Protein AF-A0A915JVM8-F1 (afdb_monomer)

Structure (mmCIF, N/CA/C/O backbone):
data_AF-A0A915JVM8-F1
#
_entry.id   AF-A0A915JVM8-F1
#
loop_
_atom_site.group_PDB
_atom_site.id
_atom_site.type_symbol
_atom_site.label_atom_id
_atom_site.label_alt_id
_atom_site.label_comp_id
_atom_site.label_asym_id
_atom_site.label_entity_id
_atom_site.label_seq_id
_atom_site.pdbx_PDB_ins_code
_atom_site.Cartn_x
_atom_site.Cartn_y
_atom_site.Cartn_z
_atom_site.occupancy
_atom_site.B_iso_or_equiv
_atom_site.auth_seq_id
_atom_site.auth_comp_id
_atom_site.auth_asym_id
_atom_site.auth_atom_id
_atom_site.pdbx_PDB_model_num
ATOM 1 N N . MET A 1 1 ? -10.544 4.180 16.795 1.00 58.94 1 MET A N 1
ATOM 2 C CA . MET A 1 1 ? -9.815 2.936 17.140 1.00 58.94 1 MET A CA 1
ATOM 3 C C . MET A 1 1 ? -9.564 2.925 18.653 1.00 58.94 1 MET A C 1
ATOM 5 O O . MET A 1 1 ? -9.956 3.892 19.289 1.00 58.94 1 MET A O 1
ATOM 9 N N . GLY A 1 2 ? -9.103 1.837 19.279 1.00 54.91 2 GLY A N 1
ATOM 10 C CA . GLY A 1 2 ? -8.952 1.776 20.751 1.00 54.91 2 GLY A CA 1
ATOM 11 C C . GLY A 1 2 ? -7.877 2.723 21.304 1.00 54.91 2 GLY A C 1
ATOM 12 O O . GLY A 1 2 ? -6.989 3.121 20.563 1.00 54.91 2 GLY A O 1
ATOM 13 N N . ASP A 1 3 ? -7.913 3.017 22.607 1.00 58.31 3 ASP A N 1
ATOM 14 C CA . ASP A 1 3 ? -7.033 3.998 23.284 1.00 58.31 3 ASP A CA 1
ATOM 15 C C . ASP A 1 3 ? -5.572 3.502 23.447 1.00 58.31 3 ASP A C 1
ATOM 17 O O . ASP A 1 3 ? -4.795 4.058 24.216 1.00 58.31 3 ASP A O 1
ATOM 21 N N . LYS A 1 4 ? -5.208 2.404 22.771 1.00 70.00 4 LYS A N 1
ATOM 22 C CA . LYS A 1 4 ? -3.929 1.686 22.912 1.00 70.00 4 LYS A CA 1
ATOM 23 C C . LYS A 1 4 ? -3.222 1.406 21.585 1.00 70.00 4 LYS A C 1
ATOM 25 O O . LYS A 1 4 ? -2.227 0.687 21.594 1.00 70.00 4 LYS A O 1
ATOM 30 N N . ILE A 1 5 ? -3.736 1.922 20.465 1.00 81.75 5 ILE A N 1
ATOM 31 C CA . ILE A 1 5 ? -2.989 1.870 19.204 1.00 81.75 5 ILE A CA 1
ATOM 32 C C . ILE A 1 5 ? -1.935 2.968 19.250 1.00 81.75 5 ILE A C 1
ATOM 34 O O . ILE A 1 5 ? -2.264 4.133 19.466 1.00 81.75 5 ILE A O 1
ATOM 38 N N . GLN A 1 6 ? -0.683 2.579 19.062 1.00 87.06 6 GLN A N 1
ATOM 39 C CA . GLN A 1 6 ? 0.420 3.504 18.854 1.00 87.06 6 GLN A CA 1
ATOM 40 C C . GLN A 1 6 ? 0.665 3.623 17.356 1.00 87.06 6 GLN A C 1
ATOM 42 O O . GLN A 1 6 ? 0.585 2.629 16.634 1.00 87.06 6 GLN A O 1
ATOM 47 N N . THR A 1 7 ? 0.949 4.835 16.895 1.00 89.25 7 THR A N 1
ATOM 48 C CA . THR A 1 7 ? 1.313 5.094 15.503 1.00 89.25 7 THR A CA 1
ATOM 49 C C . THR A 1 7 ? 2.683 5.737 15.442 1.00 89.25 7 THR A C 1
ATOM 51 O O . THR A 1 7 ? 2.966 6.664 16.201 1.00 89.25 7 THR A O 1
ATOM 54 N N . VAL A 1 8 ? 3.512 5.273 14.518 1.00 91.00 8 VAL A N 1
ATOM 55 C CA . VAL A 1 8 ? 4.805 5.876 14.191 1.00 91.00 8 VAL A CA 1
ATOM 56 C C . VAL A 1 8 ? 4.870 6.147 12.687 1.00 91.00 8 VAL A C 1
ATOM 58 O O . VAL A 1 8 ? 4.161 5.476 11.929 1.00 91.00 8 VAL A O 1
ATOM 61 N N . PRO A 1 9 ? 5.687 7.111 12.226 1.00 90.62 9 PRO A N 1
ATOM 62 C CA . PRO A 1 9 ? 5.915 7.307 10.799 1.00 90.62 9 PRO A CA 1
ATOM 63 C C . PRO A 1 9 ? 6.312 5.997 10.112 1.00 90.62 9 PRO A C 1
ATOM 65 O O . PRO A 1 9 ? 6.982 5.152 10.712 1.00 90.62 9 PRO A O 1
ATOM 68 N N . TYR A 1 10 ? 5.880 5.815 8.866 1.00 89.50 10 TYR A N 1
ATOM 69 C CA . TYR A 1 10 ? 6.306 4.663 8.080 1.00 89.50 10 TYR A CA 1
ATOM 70 C C . TYR A 1 10 ? 7.817 4.722 7.809 1.00 89.50 10 TYR A C 1
ATOM 72 O O . TYR A 1 10 ? 8.346 5.771 7.446 1.00 89.50 10 TYR A O 1
ATOM 80 N N . ASP A 1 11 ? 8.498 3.590 7.983 1.00 87.88 11 ASP A N 1
ATOM 81 C CA . ASP A 1 11 ? 9.942 3.466 7.783 1.00 87.88 11 ASP A CA 1
ATOM 82 C C . ASP A 1 11 ? 10.270 3.251 6.298 1.00 87.88 11 ASP A C 1
ATOM 84 O O . ASP A 1 11 ? 9.987 2.197 5.727 1.00 87.88 11 ASP A O 1
ATOM 88 N N . ASN A 1 12 ? 10.891 4.253 5.677 1.00 88.81 12 ASN A N 1
ATOM 89 C CA . ASN A 1 12 ? 11.324 4.228 4.282 1.00 88.81 12 ASN A CA 1
ATOM 90 C C . ASN A 1 12 ? 12.779 3.747 4.099 1.00 88.81 12 ASN A C 1
ATOM 92 O O . ASN A 1 12 ? 13.290 3.795 2.981 1.00 88.81 12 ASN A O 1
ATOM 96 N N . THR A 1 13 ? 13.456 3.254 5.144 1.00 87.75 13 THR A N 1
ATOM 97 C CA . THR A 1 13 ? 14.881 2.870 5.088 1.00 87.75 13 THR A CA 1
ATOM 98 C C . THR A 1 13 ? 15.171 1.847 3.989 1.00 87.75 13 THR A C 1
ATOM 100 O O . THR A 1 13 ? 16.186 1.948 3.304 1.00 87.75 13 THR A O 1
ATOM 103 N N . ALA A 1 14 ? 14.278 0.874 3.776 1.00 86.69 14 ALA A N 1
ATOM 104 C CA . ALA A 1 14 ? 14.436 -0.118 2.710 1.00 86.69 14 ALA A CA 1
ATOM 105 C C . ALA A 1 14 ? 14.268 0.475 1.304 1.00 86.69 14 ALA A C 1
ATOM 107 O O . ALA A 1 14 ? 14.893 -0.002 0.360 1.00 86.69 14 ALA A O 1
ATOM 108 N N . PHE A 1 15 ? 13.444 1.514 1.145 1.00 89.81 15 PHE A N 1
ATOM 109 C CA . PHE 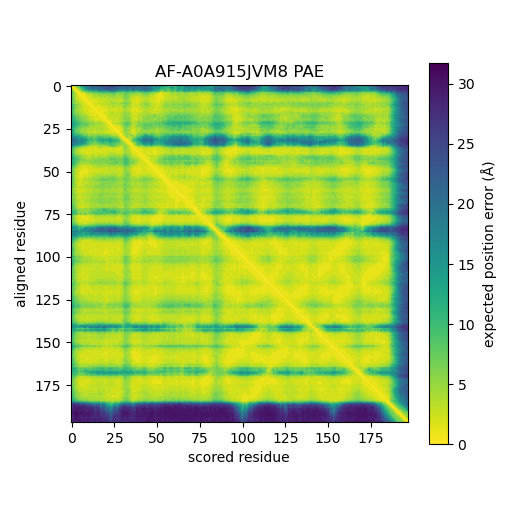A 1 15 ? 13.361 2.250 -0.114 1.00 89.81 15 PHE A CA 1
ATOM 110 C C . PHE A 1 15 ? 14.666 3.009 -0.378 1.00 89.81 15 PHE A C 1
ATOM 112 O O . PHE A 1 15 ? 15.217 2.938 -1.480 1.00 89.81 15 PHE A O 1
ATOM 119 N N . ASP A 1 16 ? 15.176 3.701 0.641 1.00 88.62 16 ASP A N 1
ATOM 120 C CA . ASP A 1 16 ? 16.365 4.544 0.533 1.00 88.62 16 ASP A CA 1
ATOM 121 C C . ASP A 1 16 ? 17.635 3.713 0.299 1.00 88.62 16 ASP A C 1
ATOM 123 O O . ASP A 1 16 ? 18.435 4.045 -0.576 1.00 88.62 16 ASP A O 1
ATOM 127 N N . SER A 1 17 ? 17.796 2.586 1.002 1.00 86.75 17 SER A N 1
ATOM 128 C CA . SER A 1 17 ? 18.952 1.689 0.845 1.00 86.75 17 SER A CA 1
ATOM 129 C C . SER A 1 17 ? 19.046 1.073 -0.554 1.00 86.75 17 SER A C 1
ATOM 131 O O . SER A 1 17 ? 20.141 0.825 -1.059 1.00 86.75 17 SER A O 1
ATOM 133 N N . ASN A 1 18 ? 17.900 0.887 -1.206 1.00 84.56 18 ASN A N 1
ATOM 134 C CA . ASN A 1 18 ? 17.786 0.400 -2.574 1.00 84.56 18 ASN A CA 1
ATOM 135 C C . ASN A 1 18 ? 17.852 1.520 -3.628 1.00 84.56 18 ASN A C 1
ATOM 137 O O . ASN A 1 18 ? 17.638 1.273 -4.817 1.00 84.56 18 ASN A O 1
ATOM 141 N N . ASN A 1 19 ? 18.114 2.769 -3.223 1.00 87.56 19 ASN A N 1
ATOM 142 C CA . ASN A 1 19 ? 18.065 3.950 -4.092 1.00 87.56 19 ASN A CA 1
ATOM 143 C C . ASN A 1 19 ? 16.743 4.049 -4.885 1.00 87.56 19 ASN A C 1
ATOM 145 O O . ASN A 1 19 ? 16.721 4.478 -6.043 1.00 87.56 19 ASN A O 1
ATOM 149 N N . GLY A 1 20 ? 15.638 3.598 -4.281 1.00 89.12 20 GLY A N 1
ATOM 150 C CA . GLY A 1 20 ? 14.308 3.591 -4.883 1.00 89.12 20 GLY A CA 1
ATOM 151 C C . GLY A 1 20 ? 14.112 2.618 -6.049 1.00 89.12 20 GLY A C 1
ATOM 152 O O . GLY A 1 20 ? 13.219 2.848 -6.868 1.00 89.12 20 GLY A O 1
ATOM 153 N N . GLN A 1 21 ? 14.918 1.558 -6.170 1.00 90.44 21 GLN A N 1
ATOM 154 C CA . GLN A 1 21 ? 14.818 0.560 -7.245 1.00 90.44 21 GLN A CA 1
ATOM 155 C C . GLN A 1 21 ? 14.693 -0.855 -6.682 1.00 90.44 21 GLN A C 1
ATOM 157 O O . GLN A 1 21 ? 15.417 -1.215 -5.767 1.00 90.44 21 GLN A O 1
ATOM 162 N N . THR A 1 22 ? 13.795 -1.675 -7.231 1.00 87.31 22 THR A N 1
ATOM 163 C CA . THR A 1 22 ? 13.759 -3.098 -6.860 1.00 87.31 22 THR A CA 1
ATOM 164 C C . THR A 1 22 ? 14.831 -3.864 -7.635 1.00 87.31 22 THR A C 1
ATOM 166 O O . THR A 1 22 ? 15.016 -3.668 -8.838 1.00 87.31 22 THR A O 1
ATOM 169 N N . THR A 1 23 ? 15.547 -4.733 -6.928 1.00 80.12 23 THR A N 1
ATOM 170 C CA . THR A 1 23 ? 16.492 -5.711 -7.480 1.00 80.12 23 THR A CA 1
ATOM 171 C C . THR A 1 23 ? 15.839 -7.080 -7.663 1.00 80.12 23 THR A C 1
ATOM 173 O O . THR A 1 23 ? 16.247 -7.851 -8.533 1.00 80.12 23 THR A O 1
ATOM 176 N N . SER A 1 24 ? 14.799 -7.370 -6.875 1.00 82.81 24 SER A N 1
ATOM 177 C CA . SER A 1 24 ? 14.020 -8.603 -6.933 1.00 82.81 24 SER A CA 1
ATOM 178 C C . SER A 1 24 ? 12.577 -8.397 -6.438 1.00 82.81 24 SER A C 1
ATOM 180 O O . SER A 1 24 ? 12.332 -7.503 -5.623 1.00 82.81 24 SER A O 1
ATOM 182 N N . PRO A 1 25 ? 11.601 -9.227 -6.859 1.00 81.38 25 PRO A N 1
ATOM 183 C CA . PRO A 1 25 ? 10.225 -9.160 -6.350 1.00 81.38 25 PRO A CA 1
ATOM 184 C C . PRO A 1 25 ? 10.108 -9.233 -4.819 1.00 81.38 25 PRO A C 1
ATOM 186 O O . PRO A 1 25 ? 9.191 -8.658 -4.236 1.00 81.38 25 PRO A O 1
ATOM 189 N N . GLN A 1 26 ? 11.055 -9.898 -4.155 1.00 83.31 26 GLN A N 1
ATOM 190 C CA . GLN A 1 26 ? 11.099 -10.021 -2.700 1.00 83.31 26 GLN A CA 1
ATOM 191 C C . GLN A 1 26 ? 11.242 -8.658 -2.009 1.00 83.31 26 GLN A C 1
ATOM 193 O O . GLN A 1 26 ? 10.686 -8.477 -0.928 1.00 83.31 26 GLN A O 1
ATOM 198 N N . ASP A 1 27 ? 11.880 -7.680 -2.659 1.00 84.56 27 ASP A N 1
ATOM 199 C CA . ASP A 1 27 ? 12.039 -6.323 -2.124 1.00 84.56 27 ASP A CA 1
ATOM 200 C C . ASP A 1 27 ? 10.685 -5.625 -1.919 1.00 84.56 27 ASP A C 1
ATOM 202 O O . ASP A 1 27 ? 10.572 -4.714 -1.102 1.00 84.56 27 ASP A O 1
ATOM 206 N N . LEU A 1 28 ? 9.645 -6.034 -2.654 1.00 86.56 28 LEU A N 1
ATOM 207 C CA . LEU A 1 28 ? 8.313 -5.429 -2.589 1.00 86.56 28 LEU A CA 1
ATOM 208 C C . LEU A 1 28 ? 7.362 -6.147 -1.623 1.00 86.56 28 LEU A C 1
ATOM 210 O O . LEU A 1 28 ? 6.228 -5.703 -1.452 1.00 86.56 28 LEU A O 1
ATOM 214 N N . SER A 1 29 ? 7.800 -7.242 -0.999 1.00 83.75 29 SER A N 1
ATOM 215 C CA . SER A 1 29 ? 6.973 -8.045 -0.098 1.00 83.75 29 SER A CA 1
ATOM 216 C C . SER A 1 29 ? 7.149 -7.601 1.352 1.00 83.75 29 SER A C 1
ATOM 218 O O . SER A 1 29 ? 8.154 -7.898 1.993 1.00 83.75 29 SER A O 1
ATOM 220 N N . CYS A 1 30 ? 6.158 -6.887 1.878 1.00 75.06 30 CYS A N 1
ATOM 221 C CA . CYS A 1 30 ? 6.114 -6.428 3.258 1.00 75.06 30 CYS A CA 1
ATOM 222 C C . CYS A 1 30 ? 5.612 -7.553 4.161 1.00 75.06 30 CYS A C 1
ATOM 224 O O . CYS A 1 30 ? 4.450 -7.949 4.092 1.00 75.06 30 CYS A O 1
ATOM 226 N N . SER A 1 31 ? 6.470 -8.043 5.051 1.00 67.06 31 SER A N 1
ATOM 227 C CA . SER A 1 31 ? 6.049 -8.912 6.149 1.00 67.06 31 SER A CA 1
ATOM 228 C C . SER A 1 31 ? 6.205 -8.195 7.487 1.00 67.06 31 SER A C 1
ATOM 230 O O . SER A 1 31 ? 6.827 -7.135 7.595 1.00 67.06 31 SER A O 1
ATOM 232 N N . SER A 1 32 ? 5.658 -8.781 8.551 1.00 58.16 32 SER A N 1
ATOM 233 C CA . SER A 1 32 ? 5.803 -8.258 9.913 1.00 58.16 32 SER A CA 1
ATOM 234 C C . SER A 1 32 ? 7.267 -8.092 10.361 1.00 58.16 32 SER A C 1
ATOM 236 O O . SER A 1 32 ? 7.521 -7.307 11.275 1.00 58.16 32 SER A O 1
ATOM 238 N N . SER A 1 33 ? 8.218 -8.770 9.704 1.00 55.34 33 SER A N 1
ATOM 239 C CA . SER A 1 33 ? 9.630 -8.852 10.091 1.00 55.34 33 SER A CA 1
ATOM 240 C C . SER A 1 33 ? 10.625 -8.168 9.144 1.00 55.34 33 SER A C 1
ATOM 242 O O . SER A 1 33 ? 11.814 -8.176 9.454 1.00 55.34 33 SER A O 1
ATOM 244 N N . SER A 1 34 ? 10.206 -7.606 8.003 1.00 58.97 34 SER A N 1
ATOM 245 C CA . SER A 1 34 ? 11.133 -6.994 7.035 1.00 58.97 34 SER A CA 1
ATOM 246 C C . SER A 1 34 ? 10.594 -5.670 6.479 1.00 58.97 34 SER A C 1
ATOM 248 O O . SER A 1 34 ? 9.464 -5.652 5.982 1.00 58.97 34 SER A O 1
ATOM 250 N N . PRO A 1 35 ? 11.360 -4.561 6.559 1.00 65.56 35 PRO A N 1
ATOM 251 C CA . PRO A 1 35 ? 11.002 -3.330 5.872 1.00 65.56 35 PRO A CA 1
ATOM 252 C C . PRO A 1 35 ? 11.092 -3.577 4.363 1.00 65.56 35 PRO A C 1
ATOM 254 O O . PRO A 1 35 ? 12.134 -3.954 3.834 1.00 65.56 35 PRO A O 1
ATOM 257 N N . CYS A 1 36 ? 9.971 -3.399 3.681 1.00 83.44 36 CYS A N 1
ATOM 258 C CA . CYS A 1 36 ? 9.857 -3.552 2.239 1.00 83.44 36 CYS A CA 1
ATOM 259 C C . CYS A 1 36 ? 10.117 -2.215 1.537 1.00 83.44 36 CYS A C 1
ATOM 261 O O . CYS A 1 36 ? 9.965 -1.135 2.110 1.00 83.44 36 CYS A O 1
ATOM 263 N N . CYS A 1 37 ? 10.498 -2.296 0.269 1.00 91.94 37 CYS A N 1
ATOM 264 C CA . CYS A 1 37 ? 10.914 -1.185 -0.574 1.00 91.94 37 CYS A CA 1
ATOM 265 C C . CYS A 1 37 ? 9.698 -0.352 -1.013 1.00 91.94 37 CYS A C 1
ATOM 267 O O . CYS A 1 37 ? 9.255 -0.419 -2.158 1.00 91.94 37 CYS A O 1
ATOM 269 N N . TRP A 1 38 ? 9.129 0.398 -0.071 1.00 93.75 38 TRP A N 1
ATOM 270 C CA . TRP A 1 38 ? 7.989 1.296 -0.245 1.00 93.75 38 TRP A CA 1
ATOM 271 C C . TRP A 1 38 ? 8.242 2.606 0.507 1.00 93.75 38 TRP A C 1
ATOM 273 O O . TRP A 1 38 ? 9.090 2.663 1.397 1.00 93.75 38 TRP A O 1
ATOM 283 N N . LYS A 1 39 ? 7.514 3.666 0.165 1.00 94.31 39 LYS A N 1
ATOM 284 C CA . LYS A 1 39 ? 7.546 4.955 0.865 1.00 94.31 39 LYS A CA 1
ATOM 285 C C . LYS A 1 39 ? 6.223 5.697 0.717 1.00 94.31 39 LYS A C 1
ATOM 287 O O . LYS A 1 39 ? 5.500 5.469 -0.248 1.00 94.31 39 LYS A O 1
ATOM 292 N N . ASN A 1 40 ? 5.955 6.648 1.607 1.00 94.44 40 ASN A N 1
ATOM 293 C CA . ASN A 1 40 ? 4.908 7.639 1.360 1.00 94.44 40 ASN A CA 1
ATOM 294 C C . ASN A 1 40 ? 5.288 8.523 0.167 1.00 94.44 40 ASN A C 1
ATOM 296 O O . ASN A 1 40 ? 6.405 9.060 0.104 1.00 94.44 40 ASN A O 1
ATOM 300 N N . ALA A 1 41 ? 4.364 8.680 -0.779 1.00 92.44 41 ALA A N 1
ATOM 301 C CA . ALA A 1 41 ? 4.485 9.704 -1.801 1.00 92.44 41 ALA A CA 1
ATOM 302 C C . ALA A 1 41 ? 4.418 11.087 -1.137 1.00 92.44 41 ALA A C 1
ATOM 304 O O . ALA A 1 41 ? 3.721 11.291 -0.149 1.00 92.44 41 ALA A O 1
ATOM 305 N N . GLN A 1 42 ? 5.181 12.042 -1.660 1.00 87.62 42 GLN A N 1
ATOM 306 C CA . GLN A 1 42 ? 5.236 13.393 -1.102 1.00 87.62 42 GLN A CA 1
ATOM 307 C C . GLN A 1 42 ? 4.182 14.295 -1.762 1.00 87.62 42 GLN A C 1
ATOM 309 O O . GLN A 1 42 ? 3.749 14.008 -2.885 1.00 87.62 42 GLN A O 1
ATOM 314 N N . PRO A 1 43 ? 3.789 15.411 -1.123 1.00 84.12 43 PRO A N 1
ATOM 315 C CA . PRO A 1 43 ? 2.950 16.415 -1.766 1.00 84.12 43 PRO A CA 1
ATOM 316 C C . PRO A 1 43 ? 3.512 16.840 -3.139 1.00 84.12 43 PRO A C 1
ATOM 318 O O . PRO A 1 43 ? 4.731 16.962 -3.289 1.00 84.12 43 PRO A O 1
ATOM 321 N N . PRO A 1 44 ? 2.657 17.074 -4.154 1.00 83.81 44 PRO A N 1
ATOM 322 C CA . PRO A 1 44 ? 1.191 17.121 -4.093 1.00 83.81 44 PRO A CA 1
ATOM 323 C C . PRO A 1 44 ? 0.497 15.758 -4.307 1.00 83.81 44 PRO A C 1
ATOM 325 O O . PRO A 1 44 ? -0.724 15.712 -4.440 1.00 83.81 44 PRO A O 1
ATOM 328 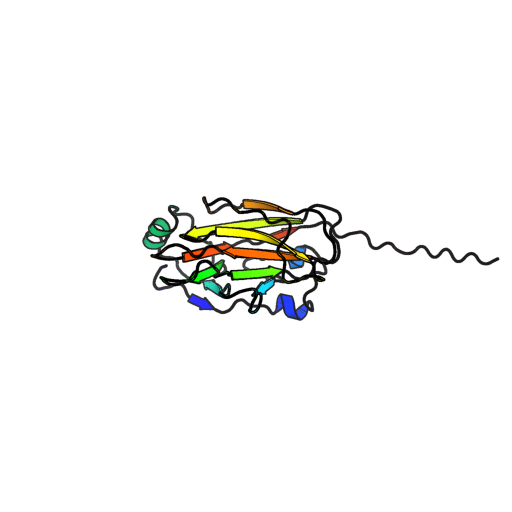N N . TYR A 1 45 ? 1.242 14.651 -4.391 1.00 83.56 45 TYR A N 1
ATOM 329 C CA . TYR A 1 45 ? 0.680 13.328 -4.702 1.00 83.56 45 TYR A CA 1
ATOM 330 C C . TYR A 1 45 ? -0.002 12.665 -3.510 1.00 83.56 45 TYR A C 1
ATOM 332 O O . TYR A 1 45 ? -0.904 11.864 -3.698 1.00 83.56 45 TYR A O 1
ATOM 340 N N . SER A 1 46 ? 0.387 13.036 -2.297 1.00 88.06 46 SER A N 1
ATOM 341 C CA . SER A 1 46 ? -0.252 12.593 -1.065 1.00 88.06 46 SER A CA 1
ATOM 342 C C . SER A 1 46 ? -0.505 13.802 -0.178 1.00 88.06 46 SER A C 1
ATOM 344 O O . SER A 1 46 ? 0.354 14.680 -0.071 1.00 88.06 46 SER A O 1
ATOM 346 N N . THR A 1 47 ? -1.679 13.861 0.444 1.00 89.00 47 THR A N 1
ATOM 347 C CA . THR A 1 47 ? -1.997 14.845 1.495 1.00 89.00 47 THR A CA 1
ATOM 348 C C . THR A 1 47 ? -2.054 14.201 2.876 1.00 89.00 47 THR A C 1
ATOM 350 O O . THR A 1 47 ? -2.047 14.902 3.886 1.00 89.00 47 THR A O 1
ATOM 353 N N . VAL A 1 48 ? -2.085 12.868 2.914 1.00 91.06 48 VAL A N 1
ATOM 354 C CA . VAL A 1 48 ? -2.137 12.039 4.114 1.00 91.06 48 VAL A CA 1
ATOM 355 C C . VAL A 1 48 ? -1.017 11.012 4.024 1.00 91.06 48 VAL A C 1
ATOM 357 O O . VAL A 1 48 ? -0.823 10.397 2.978 1.00 91.06 48 VAL A O 1
ATOM 360 N N . ASP A 1 49 ? -0.289 10.802 5.111 1.00 93.06 49 ASP A N 1
ATOM 361 C CA . ASP A 1 49 ? 0.724 9.752 5.165 1.00 93.06 49 ASP A CA 1
ATOM 362 C C . ASP A 1 49 ? 0.118 8.438 5.660 1.00 93.06 49 ASP A C 1
ATOM 364 O O . ASP A 1 49 ? -0.692 8.407 6.591 1.00 93.06 49 ASP A O 1
ATOM 368 N N . TRP A 1 50 ? 0.583 7.330 5.089 1.00 94.81 50 TRP A N 1
ATOM 369 C CA . TRP A 1 50 ? 0.490 6.034 5.737 1.00 94.81 50 TRP A CA 1
ATOM 370 C C . TRP A 1 50 ? 1.433 6.010 6.939 1.00 94.81 50 TRP A C 1
ATOM 372 O O . TRP A 1 50 ? 2.632 6.279 6.822 1.00 94.81 50 TRP A O 1
ATOM 382 N N . VAL A 1 51 ? 0.899 5.653 8.102 1.00 93.06 51 VAL A N 1
ATOM 383 C CA . VAL A 1 51 ? 1.659 5.476 9.344 1.00 93.06 51 VAL A CA 1
ATOM 384 C C . VAL A 1 51 ? 1.609 4.024 9.788 1.00 93.06 51 VAL A C 1
ATOM 386 O O . VAL A 1 51 ? 0.631 3.319 9.542 1.00 93.06 51 VAL A O 1
ATOM 389 N N . ARG A 1 52 ? 2.650 3.558 10.474 1.00 91.81 52 ARG A N 1
ATOM 390 C CA . ARG A 1 52 ? 2.670 2.212 11.044 1.00 91.81 52 ARG A CA 1
ATOM 391 C C . ARG A 1 52 ? 1.942 2.205 12.383 1.00 91.81 52 ARG A C 1
ATOM 393 O O . ARG A 1 52 ? 2.332 2.917 13.303 1.00 91.81 52 ARG A O 1
ATOM 400 N N . GLY A 1 53 ? 0.916 1.371 12.490 1.00 90.62 53 GLY A N 1
ATOM 401 C CA . GLY A 1 53 ? 0.191 1.054 13.712 1.00 90.62 53 GLY A CA 1
ATOM 402 C C . GLY A 1 53 ? 0.731 -0.188 14.423 1.00 90.62 53 GLY A C 1
ATOM 403 O O . GLY A 1 53 ? 1.143 -1.162 13.786 1.00 90.62 53 GLY A O 1
ATOM 404 N N . SER A 1 54 ? 0.689 -0.162 15.754 1.00 89.12 54 SER A N 1
ATOM 405 C CA . SER A 1 54 ? 0.991 -1.296 16.633 1.00 89.12 54 SER A CA 1
ATOM 406 C C . SER A 1 54 ? 0.138 -1.270 17.906 1.00 89.12 54 SER A C 1
ATOM 408 O O . SER A 1 54 ? -0.492 -0.259 18.241 1.00 89.12 54 SER A O 1
ATOM 410 N N . GLY A 1 55 ? 0.111 -2.386 18.637 1.00 86.62 55 GLY A N 1
ATOM 411 C CA . GLY A 1 55 ? -0.564 -2.492 19.923 1.00 86.62 55 GLY A CA 1
ATOM 412 C C . GLY A 1 55 ? -1.989 -3.042 19.855 1.00 86.62 55 GLY A C 1
ATOM 413 O O . GLY A 1 55 ? -2.515 -3.462 18.825 1.00 86.62 55 GLY A O 1
ATOM 414 N N . LYS A 1 56 ? -2.641 -3.078 21.022 1.00 86.56 56 LYS A N 1
ATOM 415 C CA . LYS A 1 56 ? -3.907 -3.799 21.196 1.00 86.56 56 LYS A CA 1
ATOM 416 C C . LYS A 1 56 ? -5.093 -3.020 20.628 1.00 86.56 56 LYS A C 1
ATOM 418 O O . LYS A 1 56 ? -5.475 -1.971 21.149 1.00 86.56 56 LYS A O 1
ATOM 423 N N . ILE A 1 57 ? -5.760 -3.614 19.644 1.00 89.62 57 ILE A N 1
ATOM 424 C CA . ILE A 1 57 ? -6.981 -3.075 19.046 1.00 89.62 57 ILE A CA 1
ATOM 425 C C . ILE A 1 57 ? -8.201 -3.434 19.910 1.00 89.62 57 ILE A C 1
ATOM 427 O O . ILE 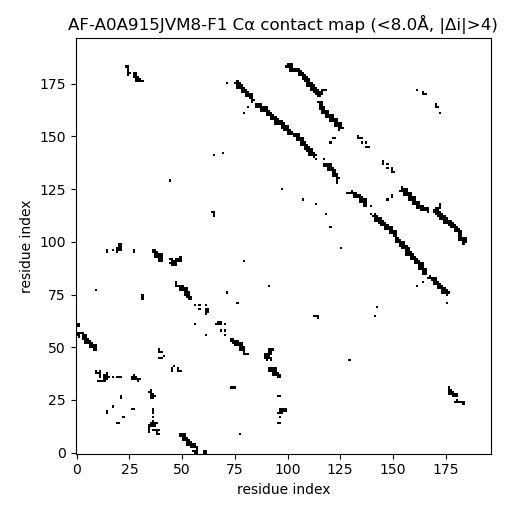A 1 57 ? -8.467 -4.598 20.209 1.00 89.62 57 ILE A O 1
ATOM 431 N N . ASP A 1 58 ? -8.999 -2.432 20.288 1.00 91.75 58 ASP A N 1
ATOM 432 C CA . ASP A 1 58 ? -10.296 -2.651 20.942 1.00 91.75 58 ASP A CA 1
ATOM 433 C C . ASP A 1 58 ? -11.275 -3.342 19.977 1.00 91.75 58 ASP A C 1
ATOM 435 O O . ASP A 1 58 ? -11.744 -2.734 19.012 1.00 91.75 58 ASP A O 1
ATOM 439 N N . ALA A 1 59 ? -11.608 -4.606 20.256 1.00 91.00 59 ALA A N 1
ATOM 440 C CA . ALA A 1 59 ? -12.467 -5.433 19.409 1.00 91.00 59 ALA A CA 1
ATOM 441 C C . ALA A 1 59 ? -13.888 -4.883 19.229 1.00 91.00 59 ALA A C 1
ATOM 443 O O . ALA A 1 59 ? -14.458 -4.993 18.142 1.00 91.00 59 ALA A O 1
ATOM 444 N N . LYS A 1 60 ? -14.467 -4.249 20.258 1.00 92.56 60 LYS A N 1
ATOM 445 C CA . LYS A 1 60 ? -15.823 -3.687 20.173 1.00 92.56 60 LYS A CA 1
ATOM 446 C C . LYS A 1 60 ? -15.832 -2.454 19.274 1.00 92.56 60 LYS A C 1
ATOM 448 O O . LYS A 1 60 ? -16.681 -2.352 18.388 1.00 92.56 60 LYS A O 1
ATOM 453 N N . LYS A 1 61 ? -14.877 -1.535 19.469 1.00 90.44 61 LYS A N 1
ATOM 454 C CA . LYS A 1 61 ? -14.723 -0.345 18.615 1.00 90.44 61 LYS A CA 1
ATOM 455 C C . LYS A 1 61 ? -14.370 -0.744 17.176 1.00 90.44 61 LYS A C 1
ATOM 457 O O . LYS A 1 61 ? -14.877 -0.125 16.245 1.00 90.44 61 LYS A O 1
ATOM 462 N N . PHE A 1 62 ? -13.545 -1.777 16.993 1.00 91.62 62 PHE A N 1
ATOM 463 C CA . PHE A 1 62 ? -13.153 -2.274 15.675 1.00 91.62 62 PHE A CA 1
ATOM 464 C C . PHE A 1 62 ? -14.340 -2.848 14.899 1.00 91.62 62 PHE A C 1
ATOM 466 O O . PHE A 1 62 ? -14.647 -2.351 13.818 1.00 91.62 62 PHE A O 1
ATOM 473 N N . LYS A 1 63 ? -15.089 -3.788 15.496 1.00 92.69 63 LYS A N 1
ATOM 474 C CA . LYS A 1 63 ? -16.294 -4.364 14.879 1.00 92.69 63 LYS A CA 1
ATOM 475 C C . LYS A 1 63 ? -17.333 -3.302 14.537 1.00 92.69 63 LYS A C 1
ATOM 477 O O . LYS A 1 63 ? -17.943 -3.356 13.476 1.00 92.69 63 LYS A O 1
ATOM 482 N N . LYS A 1 64 ? -17.517 -2.305 15.408 1.00 90.62 64 LYS A N 1
ATOM 483 C CA . LYS A 1 64 ? -18.425 -1.179 15.141 1.00 90.62 64 LYS A CA 1
ATOM 484 C C . LYS A 1 64 ? -17.997 -0.353 13.920 1.00 90.62 64 LYS A C 1
ATOM 486 O O . LYS A 1 64 ? -18.854 0.210 13.248 1.00 90.62 64 LYS A O 1
ATOM 491 N N . ASN A 1 65 ? -16.696 -0.228 13.667 1.00 88.00 65 ASN A N 1
ATOM 492 C CA . ASN A 1 65 ? -16.185 0.576 12.562 1.00 88.00 65 ASN A CA 1
ATOM 493 C C . ASN A 1 65 ? -16.146 -0.188 11.239 1.00 88.00 65 ASN A C 1
ATOM 495 O O . ASN A 1 65 ? -16.538 0.386 10.234 1.00 88.00 65 ASN A O 1
ATOM 499 N N . PHE A 1 66 ? -15.701 -1.442 11.252 1.00 91.19 66 PHE A N 1
ATOM 500 C CA . PHE A 1 66 ? -15.407 -2.200 10.031 1.00 91.19 66 PHE A CA 1
ATOM 501 C C . PHE A 1 66 ? -16.373 -3.363 9.781 1.00 91.19 66 PHE A C 1
ATOM 503 O O . PHE A 1 66 ? -16.193 -4.122 8.840 1.00 91.19 66 PHE A O 1
ATOM 510 N N . GLY A 1 67 ? -17.366 -3.572 10.650 1.00 91.56 67 GLY A N 1
ATOM 511 C CA . GLY A 1 67 ? -18.349 -4.653 10.514 1.00 91.56 67 GLY A CA 1
ATOM 512 C C . GLY A 1 67 ? -17.815 -6.062 10.808 1.00 91.56 67 GLY A C 1
ATOM 513 O O . GLY A 1 67 ? -18.611 -6.980 10.984 1.00 91.56 67 GLY A O 1
ATOM 514 N N . THR A 1 68 ? -16.498 -6.240 10.944 1.00 91.94 68 THR A N 1
ATOM 515 C CA . THR A 1 68 ? -15.837 -7.536 11.164 1.00 91.94 68 THR A CA 1
ATOM 516 C C . THR A 1 68 ? -15.141 -7.630 12.527 1.00 91.94 68 THR A C 1
ATOM 518 O O . THR A 1 68 ? -14.749 -6.627 13.126 1.00 91.94 68 THR A O 1
ATOM 521 N N . THR A 1 69 ? -15.004 -8.852 13.045 1.00 92.38 69 THR A N 1
ATOM 522 C CA . THR A 1 69 ? -14.176 -9.164 14.225 1.00 92.38 69 THR A CA 1
ATOM 523 C C . THR A 1 69 ? -12.755 -9.576 13.866 1.00 92.38 69 THR A C 1
ATOM 525 O O . THR A 1 69 ? -11.930 -9.687 14.767 1.00 92.38 69 THR A O 1
ATOM 528 N N . GLU A 1 70 ? -12.469 -9.824 12.588 1.00 93.25 70 GLU A N 1
ATOM 529 C CA . GLU A 1 70 ? -11.113 -10.102 12.125 1.00 93.25 70 GLU A CA 1
ATOM 530 C C . GLU A 1 70 ? -10.310 -8.802 12.132 1.00 93.25 70 GLU A C 1
ATOM 532 O O . GLU A 1 70 ? -10.606 -7.871 11.385 1.00 93.25 70 GLU A O 1
ATOM 537 N N . GLN A 1 71 ? -9.337 -8.723 13.035 1.00 92.25 71 GLN A N 1
ATOM 538 C CA . GLN A 1 71 ? -8.475 -7.562 13.235 1.00 92.25 71 GLN A CA 1
ATOM 539 C C . GLN A 1 71 ? -7.127 -7.774 12.535 1.00 92.25 71 GLN A C 1
ATOM 541 O O . GLN A 1 71 ? -6.721 -8.928 12.372 1.00 92.25 71 GLN A O 1
ATOM 546 N N . PRO A 1 72 ? -6.394 -6.692 12.210 1.00 91.44 72 PRO A N 1
ATOM 547 C CA . PRO A 1 72 ? -4.982 -6.790 11.875 1.00 91.44 72 PRO A CA 1
ATOM 548 C C . PRO A 1 72 ? -4.229 -7.595 12.938 1.00 91.44 72 PRO A C 1
ATOM 550 O O . PRO A 1 72 ? -4.430 -7.394 14.140 1.00 91.44 72 PRO A O 1
ATOM 553 N N . ALA A 1 73 ? -3.387 -8.524 12.496 1.00 86.12 73 ALA A N 1
ATOM 554 C CA . ALA A 1 73 ? -2.624 -9.400 13.373 1.00 86.12 73 ALA A CA 1
ATOM 555 C C . ALA A 1 73 ? -1.246 -8.801 13.695 1.00 86.12 73 ALA A C 1
ATOM 557 O O . ALA A 1 73 ? -0.593 -8.215 12.838 1.00 86.12 73 ALA A O 1
ATOM 558 N N . GLY A 1 74 ? -0.759 -8.989 14.923 1.00 82.56 74 GLY A N 1
ATOM 559 C CA . GLY A 1 74 ? 0.563 -8.503 15.335 1.00 82.56 74 GLY A CA 1
ATOM 560 C C . GLY A 1 74 ? 0.686 -6.973 15.416 1.00 82.56 74 GLY A C 1
ATOM 561 O O . GLY A 1 74 ? -0.305 -6.250 15.449 1.00 82.56 74 GLY A O 1
ATOM 562 N N . ASP A 1 75 ? 1.931 -6.492 15.458 1.00 77.69 75 ASP A N 1
ATOM 563 C CA . ASP A 1 75 ? 2.291 -5.089 15.731 1.00 77.69 75 ASP A CA 1
ATOM 564 C C . ASP A 1 75 ? 2.828 -4.353 14.485 1.00 77.69 75 ASP A C 1
ATOM 566 O O . ASP A 1 75 ? 3.775 -3.557 14.549 1.00 77.69 75 ASP A O 1
ATOM 570 N N . ASN A 1 76 ? 2.273 -4.675 13.31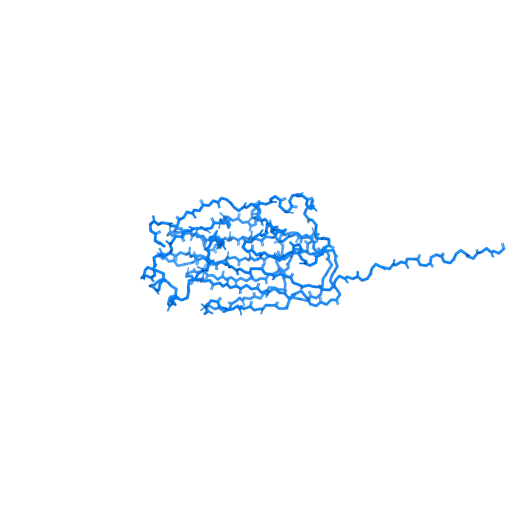3 1.00 83.12 76 ASN A N 1
ATOM 571 C CA . ASN A 1 76 ? 2.671 -4.051 12.054 1.00 83.12 76 ASN A CA 1
ATOM 572 C C . ASN A 1 76 ? 1.531 -4.019 11.031 1.00 83.12 76 ASN A C 1
ATOM 574 O O . ASN A 1 76 ? 1.351 -4.961 10.259 1.00 83.12 76 ASN A O 1
ATOM 578 N N . PHE A 1 77 ? 0.772 -2.931 11.018 1.00 91.06 77 PHE A N 1
ATOM 579 C CA . PHE A 1 77 ? -0.190 -2.622 9.960 1.00 91.06 77 PHE A CA 1
ATOM 580 C C . PHE A 1 77 ? -0.082 -1.147 9.594 1.00 91.06 77 PHE A C 1
ATOM 582 O O . PHE A 1 77 ? 0.335 -0.336 10.419 1.00 91.06 77 PHE A O 1
ATOM 589 N N . LEU A 1 78 ? -0.434 -0.786 8.366 1.00 93.44 78 LEU A N 1
ATOM 590 C CA . LEU A 1 78 ? -0.405 0.604 7.922 1.00 93.44 78 LEU A CA 1
ATOM 591 C C . LEU A 1 78 ? -1.786 1.218 8.067 1.00 93.44 78 LEU A C 1
ATOM 593 O O . LEU A 1 78 ? -2.784 0.567 7.775 1.00 93.44 78 LEU A O 1
ATOM 597 N N . ILE A 1 79 ? -1.838 2.465 8.516 1.00 94.50 79 ILE A N 1
ATOM 598 C CA . ILE A 1 79 ? -3.065 3.229 8.709 1.00 94.50 79 ILE A CA 1
ATOM 599 C C . ILE A 1 79 ? -2.940 4.522 7.915 1.00 94.50 79 ILE A C 1
ATOM 601 O O . ILE A 1 79 ? -1.951 5.234 8.058 1.00 94.50 79 ILE A O 1
ATOM 605 N N . ALA A 1 80 ? -3.967 4.850 7.144 1.00 94.50 80 ALA A N 1
ATOM 606 C CA . ALA A 1 80 ? -4.212 6.199 6.662 1.00 94.50 80 ALA A CA 1
ATOM 607 C C . ALA A 1 80 ? -5.565 6.648 7.213 1.00 94.50 80 ALA A C 1
ATOM 609 O O . ALA A 1 80 ? -6.571 5.948 7.073 1.00 94.50 80 ALA A O 1
ATOM 610 N N . SER A 1 81 ? -5.604 7.794 7.886 1.00 92.06 81 SER A N 1
ATOM 611 C CA . SER A 1 81 ? -6.833 8.290 8.503 1.00 92.06 81 SER A CA 1
ATOM 612 C C . SER A 1 81 ? -6.932 9.796 8.421 1.00 92.06 81 SER A C 1
ATOM 614 O O . SER A 1 81 ? -5.936 10.488 8.610 1.00 92.06 81 SER A O 1
ATOM 616 N N . MET A 1 82 ? -8.152 10.282 8.225 1.00 86.50 82 MET A N 1
ATOM 617 C CA . MET A 1 82 ? -8.474 11.700 8.285 1.00 86.50 82 MET A CA 1
ATOM 618 C C . MET A 1 82 ? -9.654 11.937 9.211 1.00 86.50 82 MET A C 1
ATOM 620 O O . MET A 1 82 ? -10.652 11.205 9.193 1.00 86.50 82 MET A O 1
ATOM 624 N N . ASP A 1 83 ? -9.536 13.013 9.979 1.00 74.81 83 ASP A N 1
ATOM 625 C CA . ASP A 1 83 ? -10.621 13.523 10.796 1.00 74.81 83 ASP A CA 1
ATOM 626 C C . ASP A 1 83 ? -11.706 14.190 9.932 1.00 74.81 83 ASP A C 1
ATOM 628 O O . ASP A 1 83 ? -11.563 14.443 8.730 1.00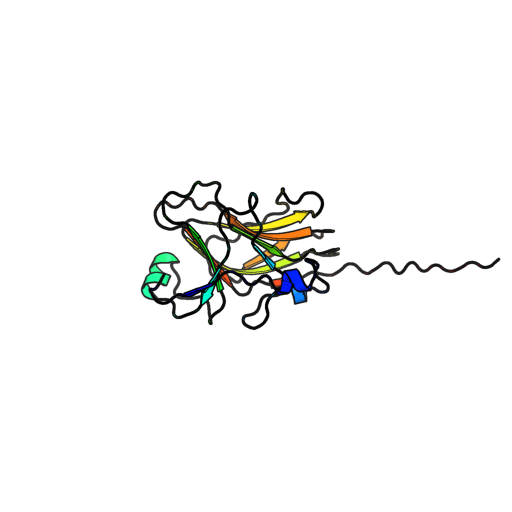 74.81 83 ASP A O 1
ATOM 632 N N . LYS A 1 84 ? -12.838 14.445 10.586 1.00 66.56 84 LYS A N 1
ATOM 633 C CA . LYS A 1 84 ? -14.074 15.003 10.031 1.00 66.56 84 LYS A CA 1
ATOM 634 C C . LYS A 1 84 ? -13.830 16.251 9.162 1.00 66.56 84 LYS A C 1
ATOM 636 O O . LYS A 1 84 ? -13.200 17.196 9.622 1.00 66.56 84 LYS A O 1
ATOM 641 N N . GLY A 1 85 ? -14.450 16.312 7.978 1.00 55.84 85 GLY A N 1
ATOM 642 C CA . GLY A 1 85 ? -14.449 17.517 7.129 1.00 55.84 85 GLY A CA 1
ATOM 643 C C . GLY A 1 85 ? -13.242 17.651 6.198 1.00 55.84 85 GLY A C 1
ATOM 644 O O . GLY A 1 85 ? -12.932 18.757 5.766 1.00 55.84 85 GLY A O 1
ATOM 645 N N . SER A 1 86 ? -12.572 16.537 5.904 1.00 61.34 86 SER A N 1
ATOM 646 C CA . SER A 1 86 ? -11.542 16.441 4.870 1.00 61.34 86 SER A CA 1
ATOM 647 C C . SER A 1 86 ? -12.135 16.767 3.493 1.00 61.34 86 SER A C 1
ATOM 649 O O . SER A 1 86 ? -13.264 16.387 3.200 1.00 61.34 86 SER A O 1
ATOM 651 N N . GLU A 1 87 ? -11.379 17.457 2.638 1.00 66.88 87 GLU A N 1
ATOM 652 C CA . GLU A 1 87 ? -11.725 17.590 1.218 1.00 66.88 87 GLU A CA 1
ATOM 653 C C . GLU A 1 87 ? -11.692 16.216 0.524 1.00 66.88 87 GLU A C 1
ATOM 655 O O . GLU A 1 87 ? -10.781 15.423 0.777 1.00 66.88 87 GLU A O 1
ATOM 660 N N . ASP A 1 88 ? -12.636 15.955 -0.388 1.00 67.19 88 ASP A N 1
ATOM 661 C CA . ASP A 1 88 ? -12.715 14.702 -1.167 1.00 67.19 88 ASP A CA 1
ATOM 662 C C . ASP A 1 88 ? -11.453 14.442 -2.019 1.00 67.19 88 ASP A C 1
ATOM 664 O O . ASP A 1 88 ? -11.196 13.314 -2.441 1.00 67.19 88 ASP A O 1
ATOM 668 N N . SER A 1 89 ? -10.654 15.488 -2.257 1.00 76.56 89 SER A N 1
ATOM 669 C CA . SER A 1 89 ? -9.362 15.467 -2.953 1.00 76.56 89 SER A CA 1
ATOM 670 C C . SER A 1 89 ? -8.233 14.820 -2.143 1.00 76.56 89 SER A C 1
ATOM 672 O O . SER A 1 89 ? -7.171 14.544 -2.706 1.00 76.56 89 SER A O 1
ATOM 674 N N . ASN A 1 90 ? -8.432 14.591 -0.839 1.00 85.81 90 ASN A N 1
ATOM 675 C CA . ASN A 1 90 ? -7.410 13.998 0.011 1.00 85.81 90 ASN A CA 1
ATOM 676 C C . ASN A 1 90 ? -7.098 12.560 -0.399 1.00 85.81 90 ASN A C 1
ATOM 678 O O . ASN A 1 90 ? -7.989 11.778 -0.742 1.00 85.81 90 ASN A O 1
ATOM 682 N N . LYS A 1 91 ? -5.814 12.217 -0.317 1.00 91.81 91 LYS A N 1
ATOM 683 C CA . LYS A 1 91 ? -5.300 10.900 -0.683 1.00 91.81 91 LYS A CA 1
ATOM 684 C C . LYS A 1 91 ? -4.072 10.526 0.132 1.00 91.81 91 LYS A C 1
ATOM 686 O O . LYS A 1 91 ? -3.297 11.405 0.523 1.00 91.81 91 LYS A O 1
ATOM 691 N N . ALA A 1 92 ? -3.928 9.226 0.372 1.00 95.00 92 ALA A N 1
ATOM 692 C CA . ALA A 1 92 ? -2.744 8.618 0.955 1.00 95.00 92 ALA A CA 1
ATOM 693 C C . ALA A 1 92 ? -2.133 7.637 -0.048 1.00 95.00 92 ALA A C 1
ATOM 695 O O . ALA A 1 92 ? -2.665 6.546 -0.257 1.00 95.00 92 ALA A O 1
ATOM 696 N N . GLU A 1 93 ? -1.005 8.000 -0.649 1.00 95.81 93 GLU A N 1
ATOM 697 C CA . GLU A 1 93 ? -0.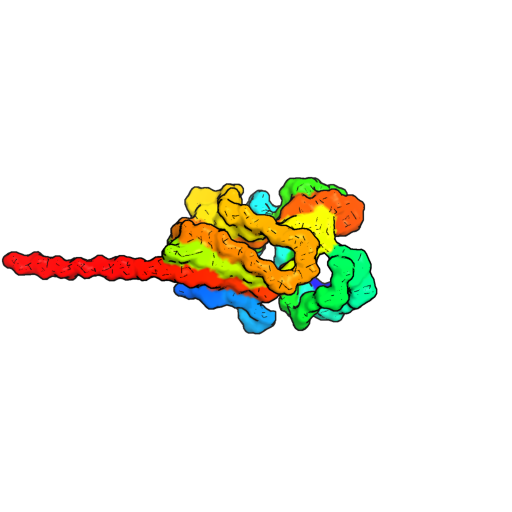319 7.176 -1.645 1.00 95.81 93 GLU A CA 1
ATOM 698 C C . GLU A 1 93 ? 0.941 6.532 -1.046 1.00 95.81 93 GLU A C 1
ATOM 700 O O . GLU A 1 93 ? 1.895 7.215 -0.665 1.00 95.81 93 GLU A O 1
ATOM 705 N N . LEU A 1 94 ? 0.963 5.198 -0.991 1.00 95.75 94 LEU A N 1
ATOM 706 C CA . LEU A 1 94 ? 2.154 4.411 -0.677 1.00 95.75 94 LEU A CA 1
ATOM 707 C C . LEU A 1 94 ? 2.760 3.890 -1.981 1.00 95.75 94 LEU A C 1
ATOM 709 O O . LEU A 1 94 ? 2.128 3.121 -2.701 1.00 95.75 94 LEU A O 1
ATOM 713 N N . GLN A 1 95 ? 3.992 4.287 -2.274 1.00 95.69 95 GLN A N 1
ATOM 714 C CA . GLN A 1 95 ? 4.674 4.004 -3.531 1.00 95.69 95 GLN A CA 1
ATOM 715 C C . GLN A 1 95 ? 5.796 2.983 -3.331 1.00 95.69 95 GLN A C 1
ATOM 717 O O . GLN A 1 95 ? 6.642 3.150 -2.455 1.00 95.69 95 GLN A O 1
ATOM 722 N N . SER A 1 96 ? 5.839 1.952 -4.172 1.00 95.69 96 SER A N 1
ATOM 723 C CA . SER A 1 96 ? 6.905 0.950 -4.184 1.00 95.69 96 SER A CA 1
ATOM 724 C C . SER A 1 96 ? 8.226 1.519 -4.713 1.00 95.69 96 SER A C 1
ATOM 726 O O . SER A 1 96 ? 8.289 2.611 -5.277 1.00 95.69 96 SER A O 1
ATOM 728 N N . CYS A 1 97 ? 9.297 0.740 -4.629 1.00 95.25 97 CYS A N 1
ATOM 729 C CA . CYS A 1 97 ? 10.489 0.932 -5.444 1.00 95.25 97 CYS A CA 1
ATOM 730 C C . CYS A 1 97 ? 10.214 0.643 -6.922 1.00 95.25 97 CYS A C 1
ATOM 732 O O . CYS A 1 97 ? 9.268 -0.066 -7.273 1.00 95.25 97 CYS A O 1
ATOM 734 N N . LEU A 1 98 ? 11.048 1.216 -7.789 1.00 96.00 98 LEU A N 1
ATOM 735 C CA . LEU A 1 98 ? 10.894 1.161 -9.239 1.00 96.00 98 LEU A CA 1
ATOM 736 C C . LEU A 1 98 ? 11.081 -0.261 -9.768 1.00 96.00 98 LEU A C 1
ATOM 738 O O . LEU A 1 98 ? 12.192 -0.792 -9.706 1.00 96.00 98 LEU A O 1
ATOM 742 N N . ILE A 1 99 ? 10.037 -0.820 -10.378 1.00 95.19 99 ILE A N 1
ATOM 743 C CA . ILE A 1 99 ? 10.117 -2.021 -11.210 1.00 95.19 99 ILE A CA 1
ATOM 744 C C . ILE A 1 99 ? 10.659 -1.601 -12.573 1.00 95.19 99 ILE A C 1
ATOM 746 O O . ILE A 1 99 ? 9.998 -0.894 -13.335 1.00 95.19 99 ILE A O 1
ATOM 750 N N . LYS A 1 100 ? 11.883 -2.031 -12.895 1.00 95.06 100 LYS A N 1
ATOM 751 C CA . LYS A 1 100 ? 12.516 -1.698 -14.179 1.00 95.06 100 LYS A CA 1
ATOM 752 C C . LYS A 1 100 ? 11.800 -2.318 -15.368 1.00 95.06 100 LYS A C 1
ATOM 754 O O . LYS A 1 100 ? 11.658 -1.651 -16.386 1.00 95.06 100 LYS A O 1
ATOM 759 N N . CYS A 1 101 ? 11.386 -3.573 -15.239 1.00 93.62 101 CYS A N 1
ATOM 760 C CA . CYS A 1 101 ? 10.742 -4.316 -16.311 1.00 93.62 101 CYS A CA 1
ATOM 761 C C . CYS A 1 101 ? 10.005 -5.521 -15.727 1.00 93.62 101 CYS A C 1
ATOM 763 O O . CYS A 1 101 ? 10.627 -6.337 -15.039 1.00 93.62 101 CYS A O 1
ATOM 765 N N . SER A 1 102 ? 8.712 -5.646 -16.022 1.00 94.38 102 SER A N 1
ATOM 766 C CA . SER A 1 102 ? 7.935 -6.863 -15.788 1.00 94.38 102 SER A CA 1
ATOM 767 C C . SER A 1 102 ? 7.468 -7.448 -17.115 1.00 94.38 102 SER A C 1
ATOM 769 O O . SER A 1 102 ? 6.765 -6.795 -17.879 1.00 94.38 102 SER A O 1
ATOM 771 N N . SER A 1 103 ? 7.835 -8.704 -17.370 1.00 94.56 103 SER A N 1
ATOM 772 C CA . SER A 1 103 ? 7.440 -9.446 -18.578 1.00 94.56 103 SER A CA 1
ATOM 773 C C . SER A 1 103 ? 6.044 -10.075 -18.486 1.00 94.56 103 SER A C 1
ATOM 775 O O . SER A 1 103 ? 5.480 -10.467 -19.505 1.00 94.56 103 SER A O 1
ATOM 777 N N . GLY A 1 104 ? 5.487 -10.157 -17.277 1.00 95.38 104 GLY A N 1
ATOM 778 C CA . GLY A 1 104 ? 4.124 -10.610 -17.002 1.00 95.38 104 GLY A CA 1
ATOM 779 C C . GLY A 1 104 ? 3.366 -9.612 -16.130 1.00 95.38 104 GLY A C 1
ATOM 780 O O . GLY A 1 104 ? 3.875 -8.529 -15.827 1.00 95.38 104 GLY A O 1
ATOM 781 N N . ASN A 1 105 ? 2.152 -9.977 -15.722 1.00 96.94 105 ASN A N 1
ATOM 782 C CA . ASN A 1 105 ? 1.372 -9.147 -14.808 1.00 96.94 105 ASN A CA 1
ATOM 783 C C . ASN A 1 105 ? 2.129 -8.935 -13.489 1.00 96.94 105 ASN A C 1
ATOM 785 O O . ASN A 1 105 ? 2.854 -9.819 -13.024 1.00 96.94 105 ASN A O 1
ATOM 789 N N . VAL A 1 106 ? 1.947 -7.756 -12.897 1.00 95.75 106 VAL A N 1
ATOM 790 C CA . VAL A 1 106 ? 2.367 -7.479 -11.523 1.00 95.75 106 VAL A CA 1
ATOM 791 C C . VAL A 1 106 ? 1.180 -7.776 -10.619 1.00 95.75 106 VAL A C 1
ATOM 793 O O . VAL A 1 106 ? 0.186 -7.052 -10.641 1.00 95.75 106 VAL A O 1
ATOM 796 N N . GLN A 1 107 ? 1.286 -8.846 -9.841 1.00 96.44 107 GLN A N 1
ATOM 797 C CA . GLN A 1 107 ? 0.246 -9.257 -8.912 1.00 96.44 107 GLN A CA 1
ATOM 798 C C . GLN A 1 107 ? 0.495 -8.618 -7.549 1.00 96.44 107 GLN A C 1
ATOM 800 O O . GLN A 1 107 ? 1.560 -8.822 -6.962 1.00 96.44 107 GLN A O 1
ATOM 805 N N . VAL A 1 108 ? -0.478 -7.863 -7.045 1.00 95.81 108 VAL A N 1
ATOM 806 C CA . VAL A 1 108 ? -0.411 -7.207 -5.733 1.00 95.81 108 VAL A CA 1
ATOM 807 C C . VAL A 1 108 ? -1.497 -7.787 -4.840 1.00 95.81 108 VAL A C 1
ATOM 809 O O . VAL A 1 108 ? -2.664 -7.782 -5.220 1.00 95.81 108 VAL A O 1
ATOM 812 N N . SER A 1 109 ? -1.115 -8.276 -3.663 1.00 94.94 109 SER A N 1
ATOM 813 C CA . SER A 1 109 ? -2.023 -8.852 -2.672 1.00 94.94 109 SER A CA 1
ATOM 814 C C . SER A 1 109 ? -1.867 -8.133 -1.341 1.00 94.94 109 SER A C 1
ATOM 816 O O . SER A 1 109 ? -0.744 -7.901 -0.892 1.00 94.94 109 SER A O 1
ATOM 818 N N . LEU A 1 110 ? -2.982 -7.804 -0.696 1.00 94.62 110 LEU A N 1
ATOM 819 C CA . LEU A 1 110 ? -3.002 -7.234 0.649 1.00 94.62 110 LEU A CA 1
ATOM 820 C C . LEU A 1 110 ? -4.306 -7.568 1.376 1.00 94.62 110 LEU A C 1
ATOM 822 O O . LEU A 1 110 ? -5.324 -7.875 0.760 1.00 94.62 110 LEU A O 1
ATOM 826 N N . LYS A 1 111 ? -4.275 -7.464 2.702 1.00 95.44 111 LYS A N 1
ATOM 827 C CA . LYS A 1 111 ? -5.473 -7.364 3.536 1.00 95.44 111 LYS A CA 1
ATOM 828 C C . LYS A 1 111 ? -5.825 -5.905 3.771 1.00 95.44 111 LYS A C 1
ATOM 830 O O . LYS A 1 111 ? -4.914 -5.097 3.969 1.00 95.44 111 LYS A O 1
ATOM 835 N N . HIS A 1 112 ? -7.112 -5.566 3.838 1.00 95.62 112 HIS A N 1
ATOM 836 C CA . HIS A 1 112 ? -7.533 -4.185 4.087 1.00 95.62 112 HIS A CA 1
ATOM 837 C C . HIS A 1 112 ? -8.784 -4.022 4.942 1.00 95.62 112 HIS A C 1
ATOM 839 O O . HIS A 1 112 ? -9.679 -4.848 4.958 1.00 95.62 112 HIS A O 1
ATOM 845 N N . TRP A 1 113 ? -8.895 -2.888 5.625 1.00 95.31 113 TRP A N 1
ATOM 846 C CA . TRP A 1 113 ? -10.119 -2.488 6.314 1.00 95.31 113 TRP A CA 1
ATOM 847 C C . TRP A 1 113 ? -10.400 -1.030 6.007 1.00 95.31 113 TRP A C 1
ATOM 849 O O . TRP A 1 113 ? -9.550 -0.175 6.250 1.00 95.31 113 TRP A O 1
ATOM 859 N N . THR A 1 114 ? -11.595 -0.730 5.511 1.00 94.00 114 THR A N 1
ATOM 860 C CA . THR A 1 114 ? -11.973 0.630 5.129 1.00 94.00 114 THR A CA 1
ATOM 861 C C . THR A 1 114 ? -13.241 1.082 5.838 1.00 94.00 114 THR A C 1
ATOM 863 O O . THR A 1 114 ? -14.154 0.309 6.130 1.00 94.00 114 THR A O 1
ATOM 866 N N . LYS A 1 115 ? -13.290 2.374 6.154 1.00 91.69 115 LYS A N 1
ATOM 867 C CA . LYS A 1 115 ? -14.496 3.080 6.579 1.00 91.69 115 LYS A CA 1
ATOM 868 C C . LYS A 1 115 ? -14.445 4.483 6.005 1.00 91.69 115 LYS A C 1
ATOM 870 O O . LYS A 1 115 ? -13.505 5.211 6.306 1.00 91.69 115 LYS A O 1
ATOM 875 N N . GLY A 1 116 ? -15.436 4.847 5.196 1.00 89.94 116 GLY A N 1
ATOM 876 C CA . GLY A 1 116 ? -15.532 6.190 4.618 1.00 89.94 116 GLY A CA 1
ATOM 877 C C . GLY A 1 116 ? -14.473 6.536 3.567 1.00 89.94 116 GLY A C 1
ATOM 878 O O . GLY A 1 116 ? -14.425 7.666 3.110 1.00 89.94 116 GLY A O 1
ATOM 879 N N . THR A 1 117 ? -13.638 5.573 3.179 1.00 91.62 117 THR A N 1
ATOM 880 C CA . THR A 1 117 ? -12.560 5.712 2.194 1.00 91.62 117 THR A CA 1
ATOM 881 C C . THR A 1 117 ? -12.487 4.447 1.348 1.00 91.62 117 THR A C 1
ATOM 883 O O . THR A 1 117 ? -13.019 3.406 1.743 1.00 91.62 117 THR A O 1
ATOM 886 N N . LYS A 1 118 ? -11.846 4.540 0.186 1.00 94.44 118 LYS A N 1
ATOM 887 C CA . LYS A 1 118 ? -11.618 3.432 -0.740 1.00 94.44 118 LYS A CA 1
ATOM 888 C C . LYS A 1 118 ? -10.130 3.213 -0.933 1.00 94.44 118 LYS A C 1
ATOM 890 O O . LYS A 1 118 ? -9.344 4.136 -0.744 1.00 94.44 118 LYS A O 1
ATOM 895 N N . ILE A 1 119 ? -9.759 2.004 -1.334 1.00 97.00 119 ILE A N 1
ATOM 896 C CA . ILE A 1 119 ? -8.385 1.672 -1.704 1.00 97.00 119 ILE A CA 1
ATOM 897 C C . ILE A 1 119 ? -8.383 1.215 -3.151 1.00 97.00 119 ILE A C 1
ATOM 899 O O . ILE A 1 119 ? -9.212 0.399 -3.552 1.00 97.00 119 ILE A O 1
ATOM 903 N N . ARG A 1 120 ? -7.414 1.710 -3.911 1.00 97.50 120 ARG A N 1
ATOM 904 C CA . ARG A 1 120 ? -7.061 1.169 -5.217 1.00 97.50 120 ARG A CA 1
ATOM 905 C C . ARG A 1 120 ? -5.575 0.912 -5.299 1.00 97.50 120 ARG A C 1
ATOM 907 O O . ARG A 1 120 ? -4.779 1.527 -4.590 1.00 97.50 120 ARG A O 1
ATOM 914 N N . VAL A 1 121 ? -5.213 0.029 -6.210 1.00 98.19 121 VAL A N 1
ATOM 915 C CA . VAL A 1 121 ? -3.824 -0.237 -6.549 1.00 98.19 121 VAL A CA 1
ATOM 916 C C . VAL A 1 121 ? -3.611 0.147 -8.005 1.00 98.19 121 VAL A C 1
ATOM 918 O O . VAL A 1 121 ? -4.389 -0.242 -8.875 1.00 98.19 121 VAL A O 1
ATOM 921 N N . CYS A 1 122 ? -2.575 0.934 -8.267 1.00 98.38 122 CYS A N 1
ATOM 922 C CA . CYS A 1 122 ? -2.282 1.500 -9.579 1.00 98.38 122 CYS A CA 1
ATOM 923 C C . CYS A 1 122 ? -0.811 1.306 -9.956 1.00 98.38 122 CYS A C 1
ATOM 925 O O . CYS A 1 122 ? 0.038 0.992 -9.121 1.00 98.38 122 CYS A O 1
ATOM 927 N N . GLN A 1 123 ? -0.505 1.578 -11.221 1.00 97.81 123 GLN A N 1
ATOM 928 C CA . GLN A 1 123 ? 0.849 1.802 -11.714 1.00 97.81 123 GLN A CA 1
ATOM 929 C C . GLN A 1 123 ? 1.093 3.295 -11.946 1.00 97.81 123 GLN A C 1
ATOM 931 O O . GLN A 1 123 ? 0.184 4.030 -12.325 1.00 97.81 123 GLN A O 1
ATOM 936 N N . VAL A 1 124 ? 2.339 3.730 -11.789 1.00 96.19 124 VAL A N 1
ATOM 937 C CA . VAL A 1 124 ? 2.806 5.071 -12.164 1.00 96.19 124 VAL A CA 1
ATOM 938 C C . VAL A 1 124 ? 4.087 4.936 -12.969 1.00 96.19 124 VAL A C 1
ATOM 940 O O . VAL A 1 124 ? 5.041 4.309 -12.512 1.00 96.19 124 VAL A O 1
ATOM 943 N N . ALA A 1 125 ? 4.138 5.535 -14.157 1.00 95.88 125 ALA A N 1
ATOM 944 C CA . ALA A 1 125 ? 5.354 5.547 -14.963 1.00 95.88 125 ALA A CA 1
ATOM 945 C C . ALA A 1 125 ? 6.401 6.482 -14.351 1.00 95.88 125 ALA A C 1
ATOM 947 O O . ALA A 1 125 ? 6.097 7.618 -13.997 1.00 95.88 125 ALA A O 1
ATOM 948 N N . GLN A 1 126 ? 7.665 6.056 -14.322 1.00 95.12 126 GLN A N 1
ATOM 949 C CA . GLN A 1 126 ? 8.776 6.902 -13.879 1.00 95.12 126 GLN A CA 1
ATOM 950 C C . GLN A 1 126 ? 8.873 8.208 -14.683 1.00 95.12 126 GLN A C 1
ATOM 952 O O . GLN A 1 126 ? 9.232 9.247 -14.136 1.00 95.12 126 GLN A O 1
ATOM 957 N N . SER A 1 127 ? 8.546 8.160 -15.977 1.00 94.88 127 SER A N 1
ATOM 958 C CA . SER A 1 127 ? 8.543 9.322 -16.870 1.00 94.88 127 SER A CA 1
ATOM 959 C C . SER A 1 127 ? 7.371 10.279 -16.637 1.00 94.88 127 SER A C 1
ATOM 961 O O . SER A 1 127 ? 7.453 11.432 -17.054 1.00 94.88 127 SER A O 1
ATOM 963 N N . ASN A 1 128 ? 6.294 9.829 -15.987 1.00 91.81 128 ASN A N 1
ATOM 964 C CA . ASN A 1 128 ? 5.134 10.650 -15.660 1.00 91.81 128 ASN A CA 1
ATOM 965 C C . ASN A 1 128 ? 4.609 10.306 -14.254 1.00 91.81 128 ASN A C 1
ATOM 967 O O . ASN A 1 128 ? 3.571 9.652 -14.122 1.00 91.81 128 ASN A O 1
ATOM 971 N N . PRO A 1 129 ? 5.304 10.759 -13.195 1.00 86.38 129 PRO A N 1
ATOM 972 C CA . PRO A 1 129 ? 5.007 10.369 -11.820 1.00 86.38 129 PRO A CA 1
ATOM 973 C C . PRO A 1 129 ? 3.671 10.912 -11.289 1.00 86.38 129 PRO A C 1
ATOM 975 O O . PRO A 1 129 ? 3.268 10.576 -10.185 1.00 86.38 129 PRO A O 1
ATOM 978 N N . THR A 1 130 ? 2.995 11.770 -12.057 1.00 86.56 130 THR A N 1
ATOM 979 C CA . THR A 1 130 ? 1.764 12.452 -11.639 1.00 86.56 130 THR A CA 1
ATOM 980 C C . THR A 1 130 ? 0.492 11.694 -12.021 1.00 86.56 130 THR A C 1
ATOM 982 O O . THR A 1 130 ? -0.582 11.985 -11.497 1.00 86.56 130 THR A O 1
ATOM 985 N N . GLN A 1 131 ? 0.597 10.735 -12.945 1.00 92.12 131 GLN A N 1
ATOM 986 C CA . GLN A 1 131 ? -0.548 10.052 -13.528 1.00 92.12 131 GLN A CA 1
ATOM 987 C C . GLN A 1 131 ? -0.618 8.604 -13.048 1.00 92.12 131 GLN A C 1
ATOM 989 O O . GLN A 1 131 ? 0.203 7.769 -13.429 1.00 92.12 131 GLN A O 1
ATOM 994 N N . LEU A 1 132 ? -1.655 8.303 -12.267 1.00 94.88 132 LEU A N 1
ATOM 995 C CA . LEU A 1 132 ? -2.034 6.932 -11.945 1.00 94.88 132 LEU A CA 1
ATOM 996 C C . LEU A 1 132 ? -2.618 6.250 -13.190 1.00 94.88 132 LEU A C 1
ATOM 998 O O . LEU A 1 132 ? -3.452 6.812 -13.903 1.00 94.88 132 LEU A O 1
ATOM 1002 N N . MET A 1 133 ? -2.169 5.028 -13.450 1.00 96.44 133 MET A N 1
ATOM 1003 C CA . MET A 1 133 ? -2.534 4.207 -14.601 1.00 96.44 133 MET A CA 1
ATOM 1004 C C . MET A 1 133 ? -2.921 2.803 -14.139 1.00 96.44 133 MET A C 1
ATOM 1006 O O . MET A 1 133 ? -2.522 2.368 -13.061 1.00 96.44 133 MET A O 1
ATOM 1010 N N . ALA A 1 134 ? -3.672 2.081 -14.976 1.00 96.12 134 ALA A N 1
ATOM 1011 C CA . ALA A 1 134 ? -4.046 0.681 -14.744 1.00 96.12 134 ALA A CA 1
ATOM 1012 C C . ALA A 1 134 ? -4.630 0.403 -13.341 1.00 96.12 134 ALA A C 1
ATOM 1014 O O . ALA A 1 134 ? -4.410 -0.663 -12.774 1.00 96.12 134 ALA A O 1
ATOM 1015 N N . CYS A 1 135 ? -5.354 1.372 -12.776 1.00 98.00 135 CYS A N 1
ATOM 1016 C CA . CYS A 1 135 ? -5.890 1.279 -11.426 1.00 98.00 135 CYS A CA 1
ATOM 1017 C C . CYS A 1 135 ? -6.981 0.217 -11.303 1.00 98.00 135 CYS A C 1
ATOM 1019 O O . CYS A 1 135 ? -7.872 0.138 -12.151 1.00 98.00 135 CYS A O 1
ATOM 1021 N N . GLN A 1 136 ? -6.952 -0.523 -10.200 1.00 98.19 136 GLN A N 1
ATOM 1022 C CA . GLN A 1 136 ? -8.004 -1.451 -9.797 1.00 98.19 136 GLN A CA 1
ATOM 1023 C C . GLN A 1 136 ? -8.427 -1.142 -8.363 1.00 98.19 136 GLN A C 1
ATOM 1025 O O . GLN A 1 136 ? -7.586 -1.094 -7.464 1.00 98.19 136 GLN A O 1
ATOM 1030 N N . ASP A 1 137 ? -9.723 -0.900 -8.169 1.00 97.06 137 ASP A N 1
ATOM 1031 C CA . ASP A 1 137 ? -10.316 -0.717 -6.845 1.00 97.06 137 ASP A CA 1
ATOM 1032 C C . ASP A 1 137 ? -10.389 -2.059 -6.110 1.00 97.06 137 ASP A C 1
ATOM 1034 O O . ASP A 1 137 ? -10.781 -3.075 -6.688 1.00 97.06 137 ASP A O 1
ATOM 1038 N N . LEU A 1 138 ? -10.052 -2.049 -4.822 1.00 96.00 138 LEU A N 1
ATOM 1039 C CA . LEU A 1 138 ? -10.339 -3.167 -3.931 1.00 96.00 138 LEU A CA 1
ATOM 1040 C C . LEU A 1 138 ? -11.820 -3.152 -3.528 1.00 96.00 138 LEU A C 1
ATOM 1042 O O . LEU A 1 138 ? -12.434 -2.080 -3.477 1.00 96.00 138 LEU A O 1
ATOM 1046 N N . PRO A 1 139 ? -12.416 -4.315 -3.215 1.00 92.94 139 PRO A N 1
ATOM 1047 C CA . PRO A 1 139 ? -13.798 -4.365 -2.762 1.00 92.94 139 PRO A CA 1
ATOM 1048 C C . PRO A 1 139 ? -13.981 -3.610 -1.438 1.00 92.94 139 PRO A C 1
ATOM 1050 O O . PRO A 1 139 ? -13.117 -3.627 -0.564 1.00 92.94 139 PRO A O 1
ATOM 1053 N N . ASP A 1 140 ? -15.157 -3.011 -1.239 1.00 85.31 140 ASP A N 1
ATOM 1054 C CA . ASP A 1 140 ? -15.498 -2.335 0.024 1.00 85.31 140 ASP A CA 1
ATOM 1055 C C . ASP A 1 140 ? -15.626 -3.327 1.208 1.00 85.31 140 ASP A C 1
ATOM 1057 O O . ASP A 1 140 ? -15.638 -2.929 2.374 1.00 85.31 140 ASP A O 1
ATOM 1061 N N . SER A 1 141 ? -15.723 -4.633 0.930 1.00 79.06 141 SER A N 1
ATOM 1062 C CA . SER A 1 141 ? -15.789 -5.706 1.925 1.00 79.06 141 SER A CA 1
ATOM 1063 C C . SER A 1 141 ? -14.398 -6.258 2.249 1.00 79.06 141 SER A C 1
ATOM 1065 O O . SER A 1 141 ? -13.880 -7.093 1.515 1.00 79.06 141 SER A O 1
ATOM 1067 N N . GLY A 1 142 ? -13.821 -5.826 3.369 1.00 82.88 142 GLY A N 1
ATOM 1068 C CA . GLY A 1 142 ? -12.601 -6.415 3.928 1.00 82.88 142 GLY A CA 1
ATOM 1069 C C . GLY A 1 142 ? -12.852 -7.646 4.829 1.00 82.88 142 GLY A C 1
ATOM 1070 O O . GLY A 1 142 ? -14.001 -7.921 5.192 1.00 82.88 142 GLY A O 1
ATOM 1071 N N . PRO A 1 143 ? -11.795 -8.361 5.266 1.00 85.50 143 PRO A N 1
ATOM 1072 C CA . PRO A 1 143 ? -10.407 -7.923 5.161 1.00 85.50 143 PRO A CA 1
ATOM 1073 C C . PRO A 1 143 ? -9.513 -8.587 4.116 1.00 85.50 143 PRO A C 1
ATOM 1075 O O . PRO A 1 143 ? -8.296 -8.437 4.203 1.00 85.50 143 PRO A O 1
ATOM 1078 N N . GLY A 1 144 ? -10.071 -9.293 3.135 1.00 84.00 144 GLY A N 1
ATOM 1079 C CA . GLY A 1 144 ? -9.275 -9.981 2.118 1.00 84.00 144 GLY A CA 1
ATOM 1080 C C . GLY A 1 144 ? -8.630 -11.287 2.635 1.00 84.00 144 GLY A C 1
ATOM 1081 O O . GLY A 1 144 ? -9.199 -11.936 3.518 1.00 84.00 144 GLY A O 1
ATOM 1082 N N . PRO A 1 145 ? -7.456 -11.706 2.114 1.00 91.69 145 PRO A N 1
ATOM 1083 C CA . PRO A 1 145 ? -6.619 -10.960 1.179 1.00 91.69 145 PRO A CA 1
ATOM 1084 C C . PRO A 1 145 ? -7.290 -10.808 -0.185 1.00 91.69 145 PRO A C 1
ATOM 1086 O O . PRO A 1 145 ? -7.825 -11.771 -0.730 1.00 91.69 145 PRO A O 1
ATOM 1089 N N . ASP A 1 146 ? -7.220 -9.600 -0.729 1.00 95.31 146 ASP A N 1
ATOM 1090 C CA . ASP A 1 146 ? -7.647 -9.299 -2.089 1.00 95.31 146 ASP A CA 1
ATOM 1091 C C . ASP A 1 146 ? -6.423 -9.145 -2.983 1.00 95.31 146 ASP A C 1
ATOM 1093 O O . ASP A 1 146 ? -5.352 -8.718 -2.545 1.00 95.31 146 ASP A O 1
ATOM 1097 N N . THR A 1 147 ? -6.574 -9.544 -4.242 1.00 95.81 147 THR A N 1
ATOM 1098 C CA . THR A 1 147 ? -5.494 -9.560 -5.228 1.00 95.81 147 THR A CA 1
ATOM 1099 C C . THR A 1 147 ? -5.898 -8.759 -6.452 1.00 95.81 147 THR A C 1
ATOM 1101 O O . THR A 1 147 ? -7.000 -8.930 -6.970 1.00 95.81 147 THR A O 1
ATOM 1104 N N . VAL A 1 148 ? -4.987 -7.915 -6.930 1.00 96.94 148 VAL A N 1
ATOM 1105 C CA . VAL A 1 148 ? -5.105 -7.228 -8.218 1.00 96.94 148 VAL A CA 1
ATOM 1106 C C . VAL A 1 148 ? -4.002 -7.690 -9.160 1.00 96.94 148 VAL A C 1
ATOM 1108 O O . VAL A 1 148 ? -2.867 -7.925 -8.740 1.00 96.94 148 VAL A O 1
ATOM 1111 N N . ASP A 1 149 ? -4.324 -7.768 -10.447 1.00 97.50 149 ASP A N 1
ATOM 1112 C CA . ASP A 1 149 ? -3.370 -8.123 -11.496 1.00 97.50 149 ASP A CA 1
ATOM 1113 C C . ASP A 1 149 ? -3.162 -6.923 -12.417 1.00 97.50 149 ASP A C 1
ATOM 1115 O O . ASP A 1 149 ? -3.971 -6.642 -13.303 1.00 97.50 149 ASP A O 1
ATOM 1119 N N . LEU A 1 150 ? -2.075 -6.188 -12.204 1.00 97.75 150 LEU A N 1
ATOM 1120 C CA . LEU A 1 150 ? -1.710 -5.042 -13.030 1.00 97.75 150 LEU A CA 1
ATOM 1121 C C . LEU A 1 150 ? -0.983 -5.529 -14.292 1.00 97.75 150 LEU A C 1
ATOM 1123 O O . LEU A 1 150 ? -0.244 -6.515 -14.228 1.00 97.75 150 LEU A O 1
ATOM 1127 N N . PRO A 1 151 ? -1.148 -4.860 -15.445 1.00 97.62 151 PRO A N 1
ATOM 1128 C CA . PRO A 1 151 ? -0.539 -5.303 -16.693 1.00 97.62 151 PRO A CA 1
ATOM 1129 C C . PRO A 1 151 ? 1.002 -5.273 -16.636 1.00 97.62 151 PRO A C 1
ATOM 1131 O O . PRO A 1 151 ? 1.580 -4.561 -15.807 1.00 97.62 151 PRO A O 1
ATOM 1134 N N . PRO A 1 152 ? 1.692 -6.006 -17.529 1.00 96.44 152 PRO A N 1
ATOM 1135 C CA . PRO A 1 152 ? 3.140 -5.908 -17.679 1.00 96.44 152 PRO A CA 1
ATOM 1136 C C . PRO A 1 152 ? 3.546 -4.471 -18.015 1.00 96.44 152 PRO A C 1
ATOM 1138 O O . PRO A 1 152 ? 2.857 -3.791 -18.780 1.00 96.44 152 PRO A O 1
ATOM 1141 N N . ALA A 1 153 ? 4.655 -4.004 -17.445 1.00 93.75 153 ALA A N 1
ATOM 1142 C CA . ALA A 1 153 ? 5.085 -2.621 -17.598 1.00 93.75 153 ALA A CA 1
ATOM 1143 C C . ALA A 1 153 ? 6.589 -2.437 -17.356 1.00 93.75 153 ALA A C 1
ATOM 1145 O O . ALA A 1 153 ? 7.229 -3.220 -16.647 1.00 93.75 153 ALA A O 1
ATOM 1146 N N . ASP A 1 154 ? 7.115 -1.345 -17.911 1.00 94.81 154 ASP A N 1
ATOM 1147 C CA . ASP A 1 154 ? 8.514 -0.937 -17.819 1.00 94.81 154 ASP A CA 1
ATOM 1148 C C . ASP A 1 154 ? 8.649 0.373 -17.050 1.00 94.81 154 ASP A C 1
ATOM 1150 O O . ASP A 1 154 ? 7.898 1.320 -17.280 1.00 94.81 154 ASP A O 1
ATOM 1154 N N . ASN A 1 155 ? 9.664 0.449 -16.189 1.00 96.19 155 ASN A N 1
ATOM 1155 C CA . ASN A 1 155 ? 9.972 1.614 -15.359 1.00 96.19 155 ASN A CA 1
ATOM 1156 C C . ASN A 1 155 ? 8.727 2.179 -14.657 1.00 96.19 155 ASN A C 1
ATOM 1158 O O . ASN A 1 155 ? 8.411 3.364 -14.788 1.00 96.19 155 ASN A O 1
ATOM 1162 N N . VAL A 1 156 ? 8.032 1.326 -13.904 1.00 96.81 156 VAL A N 1
ATOM 1163 C CA . VAL A 1 156 ? 6.842 1.710 -13.139 1.00 96.81 156 VAL A CA 1
ATOM 1164 C C . VAL A 1 156 ? 7.044 1.561 -11.640 1.00 96.81 156 VAL A C 1
ATOM 1166 O O . VAL A 1 156 ? 7.789 0.705 -11.165 1.00 96.81 156 VAL A O 1
ATOM 1169 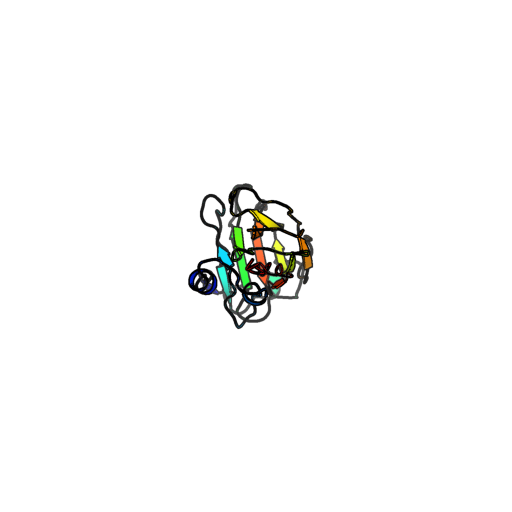N N . TYR A 1 157 ? 6.331 2.388 -10.893 1.00 96.38 157 TYR A N 1
ATOM 1170 C CA . TYR A 1 157 ? 6.062 2.189 -9.479 1.00 96.38 157 TYR A CA 1
ATOM 1171 C C . TYR A 1 157 ? 4.672 1.583 -9.311 1.00 96.38 157 TYR A C 1
ATOM 1173 O O . TYR A 1 157 ? 3.766 1.893 -10.087 1.00 96.38 157 TYR A O 1
ATOM 1181 N N . ILE A 1 158 ? 4.498 0.758 -8.284 1.00 97.44 158 ILE A N 1
ATOM 1182 C CA . ILE A 1 158 ? 3.180 0.352 -7.802 1.00 97.44 158 ILE A CA 1
ATOM 1183 C C . ILE A 1 158 ? 2.758 1.334 -6.717 1.00 97.44 158 ILE A C 1
ATOM 1185 O O . ILE A 1 158 ? 3.570 1.702 -5.868 1.00 97.44 158 ILE A O 1
ATOM 1189 N N . VAL A 1 159 ? 1.500 1.764 -6.751 1.00 97.38 159 VAL A N 1
ATOM 1190 C CA . VAL A 1 159 ? 0.931 2.693 -5.772 1.00 97.38 159 VAL A CA 1
ATOM 1191 C C . VAL A 1 159 ? -0.289 2.059 -5.123 1.00 97.38 159 VAL A C 1
ATOM 1193 O O . VAL A 1 159 ? -1.214 1.660 -5.826 1.00 97.38 159 VAL A O 1
ATOM 1196 N N . VAL A 1 160 ? -0.292 1.985 -3.792 1.00 97.44 160 VAL A N 1
ATOM 1197 C CA . VAL A 1 160 ? -1.495 1.733 -2.988 1.00 97.44 160 VAL A CA 1
ATOM 1198 C C . VAL A 1 160 ? -2.051 3.093 -2.581 1.00 97.44 160 VAL A C 1
ATOM 1200 O O . VAL A 1 160 ? -1.434 3.810 -1.795 1.00 97.44 160 VAL A O 1
ATOM 1203 N N . ASP A 1 161 ? -3.191 3.455 -3.156 1.00 97.00 161 ASP A N 1
ATOM 1204 C CA . ASP A 1 161 ? -3.830 4.760 -2.997 1.00 97.00 161 ASP A CA 1
ATOM 1205 C C . ASP A 1 161 ? -5.109 4.599 -2.170 1.00 97.00 161 ASP A C 1
ATOM 1207 O O . ASP A 1 161 ? -6.079 3.985 -2.628 1.00 97.00 161 ASP A O 1
ATOM 1211 N N . ALA A 1 162 ? -5.105 5.123 -0.942 1.00 95.81 162 ALA A N 1
ATOM 1212 C CA . ALA A 1 162 ? -6.338 5.352 -0.202 1.00 95.81 162 ALA A CA 1
ATOM 1213 C C . ALA A 1 162 ? -6.897 6.712 -0.612 1.00 95.81 162 ALA A C 1
ATOM 1215 O O . ALA A 1 162 ? -6.222 7.730 -0.479 1.00 95.81 162 ALA A O 1
ATOM 1216 N N . TYR A 1 163 ? -8.135 6.729 -1.091 1.00 93.31 163 TYR A N 1
ATOM 1217 C CA . TYR A 1 163 ? -8.754 7.907 -1.684 1.00 93.31 163 TYR A CA 1
ATOM 1218 C C . TYR A 1 163 ? -10.208 8.058 -1.230 1.00 93.31 163 TYR A C 1
ATOM 1220 O O . TYR A 1 163 ? -10.762 7.195 -0.537 1.00 93.31 163 TYR A O 1
ATOM 1228 N N . ASN A 1 164 ? -10.841 9.166 -1.630 1.00 89.75 164 ASN A N 1
ATOM 1229 C CA . ASN A 1 164 ? -12.252 9.437 -1.356 1.00 89.75 164 ASN A CA 1
ATOM 1230 C C . ASN A 1 164 ? -12.559 9.407 0.153 1.00 89.75 164 ASN A C 1
ATOM 1232 O O . ASN A 1 164 ? -13.427 8.654 0.590 1.00 89.75 164 ASN A O 1
ATOM 1236 N N . PHE A 1 165 ? -11.826 10.197 0.948 1.00 87.50 165 PHE A N 1
ATOM 1237 C CA . PHE A 1 165 ? -12.063 10.397 2.390 1.00 87.50 165 PHE A CA 1
ATOM 1238 C C . PHE A 1 165 ? -13.339 11.236 2.624 1.00 87.50 165 PHE A C 1
ATOM 1240 O O . PHE A 1 165 ? -13.286 12.334 3.172 1.00 87.50 165 PHE A O 1
ATOM 1247 N N . ALA A 1 166 ? -14.485 10.729 2.168 1.00 76.44 166 ALA A N 1
ATOM 1248 C CA . ALA A 1 166 ? -15.721 11.491 1.986 1.00 76.44 166 ALA A CA 1
ATOM 1249 C C . ALA A 1 166 ? -16.733 11.345 3.144 1.00 76.44 166 ALA A C 1
ATOM 1251 O O . ALA A 1 166 ? -17.754 12.040 3.185 1.00 76.44 166 ALA A O 1
ATOM 1252 N N . ASP A 1 167 ? -16.510 10.432 4.099 1.00 78.31 167 ASP A N 1
ATOM 1253 C CA . ASP A 1 167 ? -17.418 10.251 5.235 1.00 78.31 167 ASP A CA 1
ATOM 1254 C C . ASP A 1 167 ? -17.296 11.418 6.220 1.00 78.31 167 ASP A C 1
ATOM 1256 O O . ASP A 1 167 ? -16.222 11.847 6.647 1.00 78.31 167 ASP A O 1
ATOM 1260 N N . LYS A 1 168 ? -18.455 11.922 6.637 1.00 73.94 168 LYS A N 1
ATOM 1261 C CA . LYS A 1 168 ? -18.572 13.027 7.586 1.00 73.94 168 LYS A CA 1
ATOM 1262 C C . LYS A 1 168 ? -18.329 12.602 9.025 1.00 73.94 168 LYS A C 1
ATOM 1264 O O . LYS A 1 168 ? -18.594 13.407 9.901 1.00 73.94 168 LYS A O 1
ATOM 1269 N N . THR A 1 169 ? -17.949 11.368 9.327 1.00 76.50 169 THR A N 1
ATOM 1270 C CA . THR A 1 169 ? -17.776 10.884 10.702 1.00 76.50 169 THR A CA 1
ATOM 1271 C C . THR A 1 169 ? -16.358 10.434 10.977 1.00 76.50 169 THR A C 1
ATOM 1273 O O . THR A 1 169 ? -15.777 10.891 11.959 1.00 76.50 169 THR A O 1
ATOM 1276 N N . ASN A 1 170 ? -15.818 9.541 10.152 1.00 81.94 170 ASN A N 1
ATOM 1277 C CA . ASN A 1 170 ? -14.477 9.001 10.310 1.00 81.94 170 ASN A CA 1
ATOM 1278 C C . ASN A 1 170 ? -14.037 8.329 9.007 1.00 81.94 170 ASN A C 1
ATOM 1280 O O . ASN A 1 170 ? -14.733 7.422 8.549 1.00 81.94 170 ASN A O 1
ATOM 1284 N N . ASN A 1 171 ? -12.872 8.711 8.488 1.00 89.69 171 ASN A N 1
ATOM 1285 C CA . ASN A 1 171 ? -12.299 8.138 7.277 1.00 89.69 171 ASN A CA 1
ATOM 1286 C C . ASN A 1 171 ? -11.022 7.388 7.631 1.00 89.69 171 ASN A C 1
ATOM 1288 O O . ASN A 1 171 ? -10.066 7.996 8.113 1.00 89.69 171 ASN A O 1
ATOM 1292 N N . VAL A 1 172 ? -11.008 6.069 7.443 1.00 92.38 172 VAL A N 1
ATOM 1293 C CA . VAL A 1 172 ? -9.847 5.244 7.790 1.00 92.38 172 VAL A CA 1
ATOM 1294 C C . VAL A 1 172 ? -9.674 4.094 6.815 1.00 92.38 172 VAL A C 1
ATOM 1296 O O . VAL A 1 172 ? -10.612 3.328 6.597 1.00 92.38 172 VAL A O 1
ATOM 1299 N N . ALA A 1 173 ? -8.453 3.947 6.316 1.00 94.62 173 ALA A N 1
ATOM 1300 C CA . ALA A 1 173 ? -7.952 2.778 5.619 1.00 94.62 173 ALA A CA 1
ATOM 1301 C C . ALA A 1 173 ? -6.871 2.112 6.479 1.00 94.62 173 ALA A C 1
ATOM 1303 O O . ALA A 1 173 ? -5.998 2.781 7.032 1.00 94.62 173 ALA A O 1
ATOM 1304 N N . ILE A 1 174 ? -6.933 0.791 6.594 1.00 95.19 174 ILE A N 1
ATOM 1305 C CA . ILE A 1 174 ? -5.867 -0.039 7.150 1.00 95.19 174 ILE A CA 1
ATOM 1306 C C . ILE A 1 174 ? -5.434 -1.015 6.071 1.00 95.19 174 ILE A C 1
ATOM 1308 O O . ILE A 1 174 ? -6.307 -1.609 5.441 1.00 95.19 174 ILE A O 1
ATOM 1312 N N . VAL A 1 175 ? -4.129 -1.231 5.910 1.00 94.69 175 VAL A N 1
ATOM 1313 C CA . VAL A 1 175 ? -3.595 -2.319 5.082 1.00 94.69 175 VAL A CA 1
ATOM 1314 C C . VAL A 1 175 ? -2.568 -3.151 5.841 1.00 94.69 175 VAL A C 1
ATOM 1316 O O . VAL A 1 175 ? -1.843 -2.648 6.703 1.00 94.69 175 VAL A O 1
ATOM 1319 N N . GLN A 1 176 ? -2.516 -4.441 5.533 1.00 92.31 176 GLN A N 1
ATOM 1320 C CA . GLN A 1 176 ? -1.570 -5.392 6.109 1.00 92.31 176 GLN A CA 1
ATOM 1321 C C . GLN A 1 176 ? -1.201 -6.468 5.078 1.00 92.31 176 GLN A C 1
ATOM 1323 O O . GLN A 1 176 ? -1.936 -6.678 4.117 1.00 92.31 176 GLN A O 1
ATOM 1328 N N . ASP A 1 177 ? -0.064 -7.140 5.280 1.00 90.62 177 ASP A N 1
ATOM 1329 C CA . ASP A 1 177 ? 0.422 -8.239 4.433 1.00 90.62 177 ASP A CA 1
ATOM 1330 C C . ASP A 1 177 ? 0.552 -7.840 2.948 1.00 90.62 177 ASP A C 1
ATOM 1332 O O . ASP A 1 177 ? 0.261 -8.626 2.048 1.00 90.62 177 ASP A O 1
ATOM 1336 N N . LEU A 1 178 ? 0.973 -6.592 2.697 1.00 92.06 178 LEU A N 1
ATOM 1337 C CA . LEU A 1 178 ? 1.172 -6.051 1.355 1.00 92.06 178 LEU A CA 1
ATOM 1338 C C . LEU A 1 178 ? 2.319 -6.774 0.651 1.00 92.06 178 LEU A C 1
ATOM 1340 O O . LEU A 1 178 ? 3.476 -6.701 1.063 1.00 92.06 178 LEU A O 1
ATOM 1344 N N . THR A 1 179 ? 2.004 -7.426 -0.456 1.00 91.50 179 THR A N 1
ATOM 1345 C CA . THR A 1 179 ? 2.969 -8.132 -1.291 1.00 91.50 179 THR A CA 1
ATOM 1346 C C . THR A 1 179 ? 2.769 -7.752 -2.745 1.00 91.50 179 THR A C 1
ATOM 1348 O O . THR A 1 179 ? 1.641 -7.583 -3.200 1.00 91.50 179 THR A O 1
ATOM 1351 N N . ALA A 1 180 ? 3.869 -7.619 -3.482 1.00 92.38 180 ALA A N 1
ATOM 1352 C CA . ALA A 1 180 ? 3.841 -7.498 -4.931 1.00 92.38 180 ALA A CA 1
ATOM 1353 C C . ALA A 1 180 ? 4.806 -8.513 -5.540 1.00 92.38 180 ALA A C 1
ATOM 1355 O O . ALA A 1 180 ? 5.966 -8.605 -5.136 1.00 92.38 180 ALA A O 1
ATOM 1356 N N . SER A 1 181 ? 4.326 -9.270 -6.520 1.00 91.69 181 SER A N 1
ATOM 1357 C CA . SER A 1 181 ? 5.111 -10.252 -7.257 1.00 91.69 181 SER A CA 1
ATOM 1358 C C . SER A 1 181 ? 5.044 -9.965 -8.751 1.00 91.69 181 SER A C 1
ATOM 1360 O O . SER A 1 181 ? 4.032 -9.502 -9.275 1.00 91.69 181 SER A O 1
ATOM 1362 N N . TYR A 1 182 ? 6.157 -10.188 -9.440 1.00 93.44 182 TYR A N 1
ATOM 1363 C CA . TYR A 1 182 ? 6.274 -9.964 -10.874 1.00 93.44 182 TYR A CA 1
ATOM 1364 C C . TYR A 1 182 ? 7.391 -10.831 -11.450 1.00 93.44 182 TYR A C 1
ATOM 1366 O O . TYR A 1 182 ? 8.228 -11.353 -10.713 1.00 93.44 182 TYR A O 1
ATOM 1374 N N . THR A 1 183 ? 7.418 -10.976 -12.775 1.00 93.69 183 THR A N 1
ATOM 1375 C CA . THR A 1 183 ? 8.498 -11.685 -13.475 1.00 93.69 183 THR A CA 1
ATOM 1376 C C . THR A 1 183 ? 9.432 -10.670 -14.130 1.00 93.69 183 THR A C 1
ATOM 1378 O O . THR A 1 183 ? 9.041 -10.078 -15.146 1.00 93.69 183 THR A O 1
AT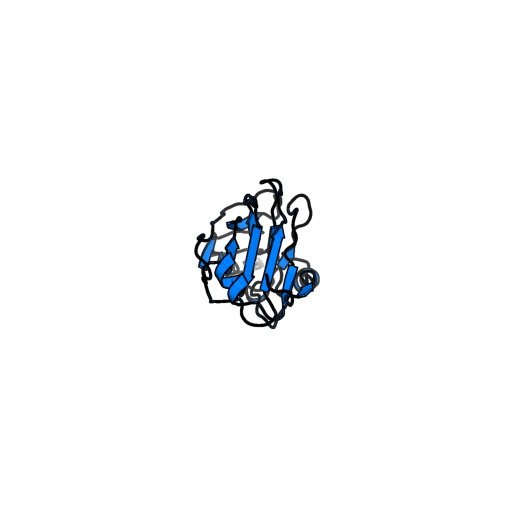OM 1381 N N . PRO A 1 184 ? 10.657 -10.465 -13.602 1.00 91.81 184 PRO A N 1
ATOM 1382 C CA . PRO A 1 184 ? 11.622 -9.561 -14.210 1.00 91.81 184 PRO A CA 1
ATOM 1383 C C . PRO A 1 184 ? 11.895 -9.953 -15.659 1.00 91.81 184 PRO A C 1
ATOM 1385 O O . PRO A 1 184 ? 11.992 -11.136 -15.996 1.00 91.81 184 PRO A O 1
ATOM 1388 N N . CYS A 1 185 ? 12.040 -8.965 -16.531 1.00 90.69 185 CYS A N 1
ATOM 1389 C CA . CYS A 1 185 ? 12.464 -9.245 -17.894 1.00 90.69 185 CYS A CA 1
ATOM 1390 C C . CYS A 1 185 ? 13.880 -9.820 -17.906 1.00 90.69 185 CYS A C 1
ATOM 1392 O O . CYS A 1 185 ? 14.766 -9.345 -17.196 1.00 90.69 185 CYS A O 1
ATOM 1394 N N . GLN A 1 186 ? 14.108 -10.815 -18.760 1.00 84.62 186 GLN A N 1
ATOM 1395 C CA . GLN A 1 186 ? 15.451 -11.326 -19.005 1.00 84.62 186 GLN A CA 1
ATOM 1396 C C . GLN A 1 186 ? 16.319 -10.187 -19.553 1.00 84.62 186 GLN A C 1
ATOM 1398 O O . GLN A 1 186 ? 15.955 -9.540 -20.542 1.00 84.62 186 GLN A O 1
ATOM 1403 N N . SER A 1 187 ? 17.475 -9.942 -18.934 1.00 66.06 187 SER A N 1
ATOM 1404 C CA . SER A 1 187 ? 18.483 -9.072 -19.526 1.00 66.06 187 SER A CA 1
ATOM 1405 C C . SER A 1 187 ? 18.849 -9.665 -20.886 1.00 66.06 187 SER A C 1
ATOM 1407 O O . SER A 1 187 ? 19.291 -10.810 -20.991 1.00 66.06 187 SER A O 1
ATOM 1409 N N . ARG A 1 188 ? 18.649 -8.910 -21.973 1.00 50.47 188 ARG A N 1
ATOM 1410 C CA . ARG A 1 188 ? 19.246 -9.299 -23.252 1.00 50.47 188 ARG A CA 1
ATOM 1411 C C . ARG A 1 188 ? 20.755 -9.205 -23.065 1.00 50.47 188 ARG A C 1
ATOM 1413 O O . ARG A 1 188 ? 21.331 -8.131 -23.216 1.00 50.47 188 ARG A O 1
ATOM 1420 N N . HIS A 1 189 ? 21.406 -10.318 -22.740 1.00 44.59 189 HIS A N 1
ATOM 1421 C CA . HIS A 1 189 ? 22.829 -10.454 -22.991 1.00 44.59 189 HIS A CA 1
ATOM 1422 C C . HIS A 1 189 ? 23.012 -10.247 -24.495 1.00 44.59 189 HIS A C 1
ATOM 1424 O O . HIS A 1 189 ? 22.643 -11.092 -25.312 1.00 44.59 189 HIS A O 1
ATOM 1430 N N . LEU A 1 190 ? 23.513 -9.070 -24.870 1.00 47.75 190 LEU A N 1
ATOM 1431 C CA . LEU A 1 190 ? 24.047 -8.812 -26.195 1.00 47.75 190 LEU A CA 1
ATOM 1432 C C . LEU A 1 190 ? 25.147 -9.847 -26.426 1.00 47.75 190 LEU A C 1
ATOM 1434 O O . LEU A 1 190 ? 26.289 -9.652 -26.016 1.00 47.75 190 LEU A O 1
ATOM 1438 N N . ASN A 1 191 ? 24.805 -10.950 -27.088 1.00 41.62 191 ASN A N 1
ATOM 1439 C CA . ASN A 1 191 ? 25.775 -11.818 -27.732 1.00 41.62 191 ASN A CA 1
ATOM 1440 C C . ASN A 1 191 ? 26.435 -11.003 -28.851 1.00 41.62 191 ASN A C 1
ATOM 1442 O O . ASN A 1 191 ? 26.087 -11.130 -30.024 1.00 41.62 191 ASN A O 1
ATOM 1446 N N . ARG A 1 192 ? 27.397 -10.144 -28.494 1.00 45.28 192 ARG A N 1
ATOM 1447 C CA . ARG A 1 192 ? 28.418 -9.674 -29.426 1.00 45.28 192 ARG A CA 1
ATOM 1448 C C . ARG A 1 192 ? 29.275 -10.888 -29.769 1.00 45.28 192 ARG A C 1
ATOM 1450 O O . ARG A 1 192 ? 30.312 -11.124 -29.161 1.00 45.28 192 ARG A O 1
ATOM 1457 N N . LYS A 1 193 ? 28.827 -11.683 -30.742 1.00 43.12 193 LYS A N 1
ATOM 1458 C CA . LYS A 1 193 ? 29.757 -12.487 -31.529 1.00 43.12 193 LYS A CA 1
ATOM 1459 C C . LYS A 1 193 ? 30.620 -11.492 -32.297 1.00 43.12 193 LYS A C 1
ATOM 1461 O O . LYS A 1 193 ? 30.157 -10.882 -33.256 1.00 43.12 193 LYS A O 1
ATOM 1466 N N . SER A 1 194 ? 31.839 -11.278 -31.818 1.00 45.81 194 SER A N 1
ATOM 1467 C CA . SE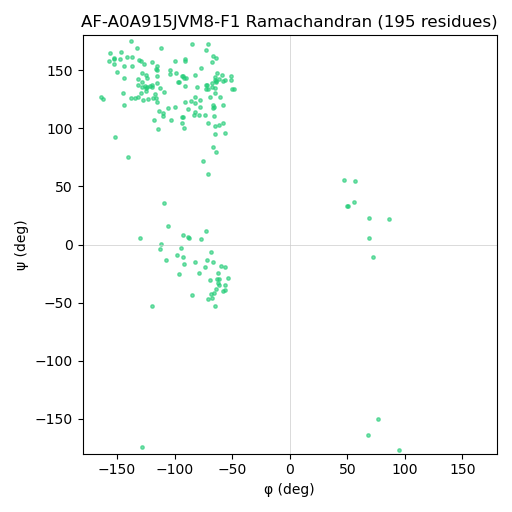R A 1 194 ? 32.893 -10.632 -32.589 1.00 45.81 194 SER A CA 1
ATOM 1468 C C . SER A 1 194 ? 33.168 -11.498 -33.813 1.00 45.81 194 SER A C 1
ATOM 1470 O O . SER A 1 194 ? 33.796 -12.549 -33.707 1.00 45.81 194 SER A O 1
ATOM 1472 N N . THR A 1 195 ? 32.658 -11.084 -34.967 1.00 45.81 195 THR A N 1
ATOM 1473 C CA . THR A 1 195 ? 33.155 -11.565 -36.253 1.00 45.81 195 THR A CA 1
ATOM 1474 C C . THR A 1 195 ? 34.534 -10.945 -36.444 1.00 45.81 195 THR A C 1
ATOM 1476 O O . THR A 1 195 ? 34.641 -9.747 -36.696 1.00 45.81 195 THR A O 1
ATOM 1479 N N . ILE A 1 196 ? 35.581 -11.744 -36.257 1.00 48.84 196 ILE A N 1
ATOM 1480 C CA . ILE A 1 196 ? 36.917 -11.432 -36.763 1.00 48.84 196 ILE A CA 1
ATOM 1481 C C . ILE A 1 196 ? 36.948 -12.008 -38.179 1.00 48.84 196 ILE A C 1
ATOM 1483 O O . ILE A 1 196 ? 36.750 -13.212 -38.350 1.00 48.84 196 ILE A O 1
ATOM 1487 N N . ALA A 1 197 ? 37.093 -11.122 -39.161 1.00 53.03 197 ALA A N 1
ATOM 1488 C CA . ALA A 1 197 ? 37.476 -11.450 -40.529 1.00 53.03 197 ALA A CA 1
ATOM 1489 C C . ALA A 1 197 ? 38.994 -11.296 -40.664 1.00 53.03 197 ALA A C 1
ATOM 1491 O O . ALA A 1 197 ? 39.540 -10.404 -39.970 1.00 53.03 197 ALA A O 1
#

Mean predicted aligned error: 6.77 Å

Secondary structure (DSSP, 8-state):
--TT-EEEE---HHHHHTTTB-SSGGGG--BTTB--SEEEPPTTS-SS--EEEES---HHHHHHHHS-S-PPPTT-EEEEEE-TT--TT-EEEEEEPBEEEBSS-EEEEEEEEEES-EEEEEEEETTEEEEEEEEEEPPSS-S--EEEEEPP-EEEEEEEEEE----SS-EEEEEEEEEEE--BPPP----------

Foldseek 3Di:
DDPWKDWDAQDQPLLVVCVLADPALVLQWDDPPDRHNKAWDDPPQAPWEWIWIAGDDDQVVVCVAQVDSDDDDHGGKTKTWDAAPDDQAHKTKMKGRWQAWFPFWKKKWKFKGWGQKWKKKFKAAPVGNNDTHQIDTDDNRTGDRDMDTGGTDGGIIIIIMIGRSPDRGITMMMIDRIGIHGHRDDPPPPPPPPPDD

Sequence (197 aa):
MGDKIQTVPYDNTAFDSNNGQTTSPQDLSCSSSSPCCWKNAQPPYSTVDWVRGSGKIDAKKFKKNFGTTEQPAGDNFLIASMDKGSEDSNKAELQSCLIKCSSGNVQVSLKHWTKGTKIRVCQVAQSNPTQLMACQDLPDSGPGPDTVDLPPADNVYIVVDAYNFADKTNNVAIVQDLTASYTPCQSRHLNRKSTIA

InterPro domains:
  IPR007110 Immunoglobulin-like domain [PS50835] (3-109)

Organism: Romanomermis culicivorax (NCBI:txid13658)

Solvent-accessible surface area (backbone atoms only — not comparable to full-atom values): 10551 Å² total; per-residue (Å²): 125,36,103,47,58,46,74,43,80,57,72,37,62,41,16,58,77,44,73,44,40,50,91,48,46,69,44,43,39,34,50,90,87,46,75,24,21,29,36,67,44,58,74,92,70,14,79,41,63,52,24,34,33,27,59,61,72,36,62,70,59,41,26,73,62,59,77,42,84,84,67,87,68,75,67,52,33,38,36,34,73,48,68,62,78,51,59,57,84,42,25,25,28,39,31,40,27,32,39,63,40,30,71,37,50,38,38,37,36,30,25,37,45,46,29,41,36,47,45,31,40,26,36,25,38,70,94,44,78,86,49,81,37,79,65,44,73,58,73,87,72,59,50,64,75,46,74,49,77,33,74,54,46,63,39,26,25,47,31,46,36,37,33,47,34,64,34,79,72,51,17,33,39,35,42,32,65,40,32,36,43,54,42,69,51,79,78,79,75,79,79,77,75,78,81,83,128

pLDDT: mean 86.45, std 13.1, range [41.62, 98.38]

Radius of gyration: 18.43 Å; Cα contacts (8 Å, |Δi|>4): 488; chains: 1; bounding box: 56×30×64 Å

Nearest PDB structures (foldseek):
  8hhv-assembly1_A  TM=6.118E-01  e=5.092E-04  Microbacterium arabinogalactanolyticum
  8ic1-assembly1_A  TM=6.072E-01  e=5.373E-04  Microbacterium arabinogalactanolyticum
  8xmz-assembly2_B  TM=5.842E-01  e=1.025E-02  Aquimarina sp. BL5
  1wcu-assembly1_A  TM=4.551E-01  e=1.661E-02  Piromyces sp. 'equi'
  5xnr-assembly1_A  TM=5.353E-01  e=8.777E-01  Persicobacter sp. CCB-QB2